Protein AF-A0A4S2J7K1-F1 (afdb_monomer_lite)

pLDDT: mean 93.77, std 6.57, range [58.0, 98.69]

Secondary structure (DSSP, 8-state):
-----SHHHHHHHHTTT--HHHHHHHHHHHHHHHHTT---TTSPPPHHHHH-HHHHHHHHHHHHHHHHHHHHHHHHHHHHHSPTT---EEEEES-TT--SSSEE--HHHHHHHSSEEEEE-TT-SGGGHHHHTT--TT-EEEEEEE--GGGT--GGGHHHHHHHHHHTT--EEEEETGGG--HHHHHHHHHHHHT-

Foldseek 3Di:
DDFDLPPVLQVQLVVLVDHSVLQVVLVCVLCVCVVVPDDDPPDRDDPCVSRNPSSSVSRLVSQQVVVLVCLQVVLVVCVVVDDPPDFFEAQAFCAQPDDDPRHYHPLQSNVVRGLEYEYEAQVHQVRLQNNQVNDDPRRAYEYEFELAVVVSGDLLCVLVRVVRNVVSPHPHYHYPPPVVHDPVSVVSNVVSVVVD

Radius of gyration: 20.14 Å; chains: 1; bounding box: 56×35×52 Å

Structure (mmCIF, N/CA/C/O backbone):
data_AF-A0A4S2J7K1-F1
#
_entry.id   AF-A0A4S2J7K1-F1
#
loop_
_atom_site.group_PDB
_atom_site.id
_atom_site.type_symbol
_atom_site.label_atom_id
_atom_site.label_alt_id
_atom_site.label_comp_id
_atom_site.label_asym_id
_atom_site.label_entity_id
_atom_site.label_seq_id
_atom_site.pdbx_PDB_ins_code
_atom_site.Cartn_x
_atom_site.Cartn_y
_atom_site.Cartn_z
_atom_site.occupancy
_atom_site.B_iso_or_equiv
_atom_site.auth_seq_id
_atom_site.auth_comp_id
_atom_site.auth_asym_id
_atom_site.auth_atom_id
_atom_site.pdbx_PDB_model_num
ATOM 1 N N . MET A 1 1 ? 8.215 0.498 -9.265 1.00 73.56 1 MET A N 1
ATOM 2 C CA . MET A 1 1 ? 8.929 1.642 -8.657 1.00 73.56 1 MET A CA 1
ATOM 3 C C . MET A 1 1 ? 8.810 2.874 -9.545 1.00 73.56 1 MET A C 1
ATOM 5 O O . MET A 1 1 ? 9.031 2.763 -10.742 1.00 73.56 1 MET A O 1
ATOM 9 N N . SER A 1 2 ? 8.461 4.031 -8.977 1.00 81.56 2 SER A N 1
ATOM 10 C CA . SER A 1 2 ? 8.459 5.325 -9.682 1.00 81.56 2 SER A CA 1
ATOM 11 C C . SER A 1 2 ? 9.809 6.037 -9.501 1.00 81.56 2 SER A C 1
ATOM 13 O O . SER A 1 2 ? 10.350 6.034 -8.400 1.00 81.56 2 SER A O 1
ATOM 15 N N . LEU A 1 3 ? 10.380 6.636 -10.547 1.00 88.56 3 LEU A N 1
ATOM 16 C CA . LEU A 1 3 ? 11.616 7.427 -10.459 1.00 88.56 3 LEU A CA 1
ATOM 17 C C . LEU A 1 3 ? 11.307 8.883 -10.809 1.00 88.56 3 LEU A C 1
ATOM 19 O O . LEU A 1 3 ? 10.595 9.155 -11.774 1.00 88.56 3 LEU A O 1
ATOM 23 N N . CYS A 1 4 ? 11.840 9.819 -10.025 1.00 91.62 4 CYS A N 1
ATOM 24 C CA . CYS A 1 4 ? 11.628 11.249 -10.210 1.00 91.62 4 CYS A CA 1
ATOM 25 C C . CYS A 1 4 ? 12.981 11.946 -10.326 1.00 91.62 4 CYS A C 1
ATOM 27 O O . CYS A 1 4 ? 13.901 11.644 -9.581 1.00 91.62 4 CYS A O 1
ATOM 29 N N . PHE A 1 5 ? 13.090 12.912 -11.232 1.00 94.88 5 PHE A N 1
ATOM 30 C CA . PHE A 1 5 ? 14.317 13.680 -11.448 1.00 94.88 5 PHE A CA 1
ATOM 31 C C . PHE A 1 5 ? 14.107 15.181 -11.201 1.00 94.88 5 PHE A C 1
ATOM 33 O O . PHE A 1 5 ? 14.763 16.017 -11.830 1.00 94.88 5 PHE A O 1
ATOM 40 N N . CYS A 1 6 ? 13.170 15.528 -10.308 1.00 95.81 6 CYS A N 1
ATOM 41 C CA . CYS A 1 6 ? 13.024 16.893 -9.803 1.00 95.81 6 CYS A CA 1
ATOM 42 C C . CYS A 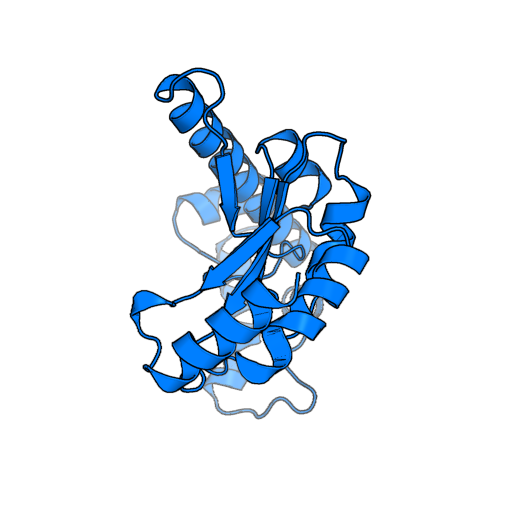1 6 ? 14.273 17.306 -8.998 1.00 95.81 6 CYS A C 1
ATOM 44 O O . CYS A 1 6 ? 15.018 16.425 -8.558 1.00 95.81 6 CYS A O 1
ATOM 46 N N . PRO A 1 7 ? 14.503 18.611 -8.759 1.00 96.62 7 PRO A N 1
ATOM 47 C CA . PRO A 1 7 ? 15.695 19.084 -8.051 1.00 96.62 7 PRO A CA 1
ATOM 48 C C . PRO A 1 7 ? 15.968 18.356 -6.725 1.00 96.62 7 PRO A C 1
ATOM 50 O O . PRO A 1 7 ? 17.098 17.944 -6.482 1.00 96.62 7 PRO A O 1
ATOM 53 N N . SER A 1 8 ? 14.935 18.102 -5.915 1.00 95.94 8 SER A N 1
ATOM 54 C CA . SER A 1 8 ? 15.074 17.386 -4.639 1.00 95.94 8 SER A CA 1
ATOM 55 C C . SER A 1 8 ? 15.507 15.931 -4.812 1.00 95.94 8 SER A C 1
ATOM 57 O O . SER A 1 8 ? 16.353 15.455 -4.067 1.00 95.94 8 SER A O 1
ATOM 59 N N . CYS A 1 9 ? 14.961 15.218 -5.803 1.00 95.88 9 CYS A N 1
ATOM 60 C CA . CYS A 1 9 ? 15.367 13.834 -6.051 1.00 95.88 9 CYS A CA 1
ATOM 61 C C . CYS A 1 9 ? 16.780 13.759 -6.628 1.00 95.88 9 CYS A C 1
ATOM 63 O O . CYS A 1 9 ? 17.530 12.875 -6.240 1.00 95.88 9 CYS A O 1
ATOM 65 N N . ARG A 1 10 ? 17.177 14.709 -7.489 1.00 96.00 10 ARG A N 1
ATOM 66 C CA . ARG A 1 10 ? 18.558 14.788 -7.991 1.00 96.00 10 ARG A CA 1
ATOM 67 C C . ARG A 1 10 ? 19.558 14.965 -6.851 1.00 96.00 10 ARG A C 1
ATOM 69 O O . ARG A 1 10 ? 20.518 14.208 -6.780 1.00 96.00 10 ARG A O 1
ATOM 76 N N . ALA A 1 11 ? 19.297 15.914 -5.950 1.00 95.88 11 ALA A N 1
ATOM 77 C CA . ALA A 1 11 ? 20.127 16.127 -4.768 1.00 95.88 11 ALA A CA 1
ATOM 78 C C . ALA A 1 11 ? 20.177 14.871 -3.884 1.00 95.88 11 ALA A C 1
ATOM 80 O O . ALA A 1 11 ? 21.257 14.406 -3.536 1.00 95.88 11 ALA A O 1
ATOM 81 N N . GLY A 1 12 ? 19.018 14.268 -3.614 1.00 95.88 12 GLY A N 1
ATOM 82 C CA . GLY A 1 12 ? 18.921 13.053 -2.814 1.00 95.88 12 GLY A CA 1
ATOM 83 C C . GLY A 1 12 ? 19.649 11.845 -3.407 1.00 95.88 12 GLY A C 1
ATOM 84 O O . GLY A 1 12 ? 20.235 11.066 -2.664 1.00 95.88 12 GLY A O 1
ATOM 85 N N . TYR A 1 13 ? 19.671 11.688 -4.734 1.00 95.38 13 TYR A N 1
ATOM 86 C CA . TYR A 1 13 ? 20.492 10.666 -5.395 1.00 95.38 13 TYR A CA 1
ATOM 87 C C . TYR A 1 13 ? 21.990 10.964 -5.264 1.00 95.38 13 TYR A C 1
ATOM 89 O O . TYR A 1 13 ? 22.757 10.047 -4.972 1.00 95.38 13 TYR A O 1
ATOM 97 N N . GLY A 1 14 ? 22.394 12.233 -5.377 1.00 95.06 14 GLY A N 1
ATOM 98 C CA . GLY A 1 14 ? 23.777 12.656 -5.135 1.00 95.06 14 GLY A CA 1
ATOM 99 C C . GLY A 1 14 ? 24.241 12.355 -3.707 1.00 95.06 14 GLY A C 1
ATOM 100 O O . GLY A 1 14 ? 25.333 11.834 -3.504 1.00 95.06 14 GLY A O 1
ATOM 101 N N . GLU A 1 15 ? 23.374 12.549 -2.708 1.00 95.38 15 GLU A N 1
ATOM 102 C CA . GLU A 1 15 ? 23.626 12.127 -1.320 1.00 95.38 15 GLU A CA 1
ATOM 103 C C . GLU A 1 15 ? 23.768 10.602 -1.169 1.00 95.38 15 GLU A C 1
ATOM 105 O O . GLU A 1 15 ? 24.253 10.122 -0.147 1.00 95.38 15 GLU A O 1
ATOM 110 N N . GLN A 1 16 ? 23.306 9.815 -2.146 1.00 95.31 16 GLN A N 1
ATOM 111 C CA . GLN A 1 16 ? 23.512 8.363 -2.225 1.00 95.31 16 GLN A CA 1
ATOM 112 C C . GLN A 1 16 ? 24.715 7.963 -3.085 1.00 95.31 16 GLN A C 1
ATOM 114 O O . GLN A 1 16 ? 24.889 6.777 -3.351 1.00 95.31 16 GLN A O 1
ATOM 119 N N . GLY A 1 17 ? 25.540 8.924 -3.506 1.00 94.88 17 GLY A N 1
ATOM 120 C CA . GLY A 1 17 ? 26.711 8.676 -4.345 1.00 94.88 17 GLY A CA 1
ATOM 121 C C . GLY A 1 17 ? 26.381 8.433 -5.817 1.00 94.88 17 GLY A C 1
ATOM 122 O O . GLY A 1 17 ? 27.231 7.932 -6.543 1.00 94.88 17 GLY A O 1
ATOM 123 N N . VAL A 1 18 ? 25.165 8.768 -6.267 1.00 95.00 18 VAL A N 1
ATOM 124 C CA . VAL A 1 18 ? 24.746 8.593 -7.662 1.00 95.00 18 VAL A CA 1
ATOM 125 C C . VAL A 1 18 ? 24.547 9.940 -8.343 1.00 95.00 18 VAL A C 1
ATOM 127 O O . VAL A 1 18 ? 23.655 10.711 -7.986 1.00 95.00 18 VAL A O 1
ATOM 130 N N . GLU A 1 19 ? 25.322 10.172 -9.402 1.00 94.44 19 GLU A N 1
ATOM 131 C CA . GLU A 1 19 ? 25.166 11.336 -10.270 1.00 94.44 19 GLU A CA 1
ATOM 132 C C . GLU A 1 19 ? 23.826 11.275 -11.017 1.00 94.44 19 GLU A C 1
ATOM 134 O O . GLU A 1 19 ? 23.510 10.326 -11.748 1.00 94.44 19 GLU A O 1
ATOM 139 N N . ALA A 1 20 ? 23.002 12.304 -10.830 1.00 92.88 20 ALA A N 1
ATOM 140 C CA . ALA A 1 20 ? 21.627 12.301 -11.309 1.00 92.88 20 ALA A CA 1
ATOM 141 C C . ALA A 1 20 ? 21.531 12.294 -12.844 1.00 92.88 20 ALA A C 1
ATOM 143 O O . ALA A 1 20 ? 20.585 11.739 -13.413 1.00 92.88 20 ALA A O 1
ATOM 144 N N . GLU A 1 21 ? 22.489 12.912 -13.529 1.00 94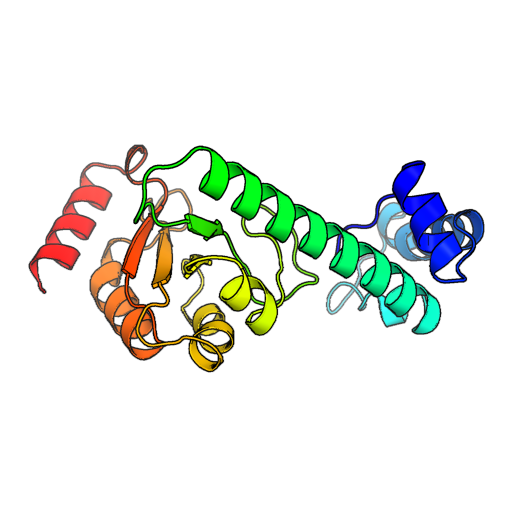.19 21 GLU A N 1
ATOM 145 C CA . GLU A 1 21 ? 22.604 12.950 -14.985 1.00 94.19 21 GLU A CA 1
ATOM 146 C C . GLU A 1 21 ? 22.922 11.563 -15.546 1.00 94.19 21 GLU A C 1
ATOM 148 O O . GLU A 1 21 ? 22.261 11.131 -16.495 1.00 94.19 21 GLU A O 1
ATOM 153 N N . GLU A 1 22 ? 23.849 10.832 -14.922 1.00 94.31 22 GLU A N 1
ATOM 154 C CA . GLU A 1 22 ? 24.162 9.452 -15.302 1.00 94.31 22 GLU A CA 1
ATOM 155 C C . GLU A 1 22 ? 22.965 8.530 -15.082 1.00 94.31 22 GLU A C 1
ATOM 157 O O . GLU A 1 22 ? 22.609 7.750 -15.965 1.00 94.31 22 GLU A O 1
ATOM 162 N N . LEU A 1 23 ? 22.291 8.659 -13.935 1.00 95.19 23 LEU A N 1
ATOM 163 C CA . LEU A 1 23 ? 21.077 7.901 -13.650 1.00 95.19 23 LEU A CA 1
ATOM 164 C C . LEU A 1 23 ? 19.962 8.229 -14.654 1.00 95.19 23 LEU A C 1
ATOM 166 O O . LEU A 1 23 ? 19.268 7.329 -15.126 1.00 95.19 23 LEU A O 1
ATOM 170 N N . THR A 1 24 ? 19.803 9.504 -15.026 1.00 95.00 24 THR A N 1
ATOM 171 C CA . THR A 1 24 ? 18.838 9.924 -16.055 1.00 95.00 24 THR A CA 1
ATOM 172 C C . THR A 1 24 ? 19.165 9.268 -17.399 1.00 95.00 24 THR A C 1
ATOM 174 O O . THR A 1 24 ? 18.261 8.777 -18.079 1.00 95.00 24 THR A O 1
ATOM 177 N N . ALA A 1 25 ? 20.441 9.261 -17.797 1.00 95.56 25 ALA A N 1
ATOM 178 C CA . ALA A 1 25 ? 20.890 8.642 -19.039 1.00 95.56 25 ALA A CA 1
ATOM 179 C C . ALA A 1 25 ? 20.656 7.124 -19.032 1.00 95.56 25 ALA A C 1
ATOM 181 O O . ALA A 1 25 ? 20.110 6.597 -20.000 1.00 95.56 25 ALA A O 1
ATOM 182 N N . ALA A 1 26 ? 20.970 6.447 -17.923 1.00 94.81 26 ALA A N 1
ATOM 183 C CA . ALA A 1 26 ? 20.735 5.015 -17.746 1.00 94.81 26 ALA A CA 1
ATOM 184 C C . ALA A 1 26 ? 19.244 4.659 -17.846 1.00 94.81 26 ALA A C 1
ATOM 186 O O . ALA A 1 26 ? 18.877 3.754 -18.590 1.00 94.81 26 ALA A O 1
ATOM 187 N N . VAL A 1 27 ? 18.365 5.418 -17.179 1.00 94.19 27 VAL A N 1
ATOM 188 C CA . VAL A 1 27 ? 16.908 5.214 -17.270 1.00 94.19 27 VAL A CA 1
ATOM 189 C C . VAL A 1 27 ? 16.405 5.410 -18.700 1.00 94.19 27 VAL A C 1
ATOM 191 O O . VAL A 1 27 ? 15.591 4.624 -19.177 1.00 94.19 27 VAL A O 1
ATOM 194 N N . ARG A 1 28 ? 16.886 6.436 -19.412 1.00 94.75 28 ARG A N 1
ATOM 195 C CA . ARG A 1 28 ? 16.495 6.663 -20.813 1.00 94.75 28 ARG A CA 1
ATOM 196 C C . ARG A 1 28 ? 16.957 5.533 -21.722 1.00 94.75 28 ARG A C 1
ATOM 198 O O . ARG A 1 28 ? 16.158 5.072 -22.526 1.00 94.75 28 ARG A O 1
ATOM 205 N N . ALA A 1 29 ? 18.197 5.076 -21.574 1.00 94.00 29 ALA A N 1
ATOM 206 C CA . ALA A 1 29 ? 18.724 3.954 -22.344 1.00 94.00 29 ALA A CA 1
ATOM 207 C C . ALA A 1 29 ? 17.934 2.662 -22.072 1.00 94.00 29 ALA A C 1
ATOM 209 O O . ALA A 1 29 ? 17.581 1.951 -23.007 1.00 94.00 29 ALA A O 1
ATOM 210 N N . ALA A 1 30 ? 17.584 2.401 -20.809 1.00 91.56 30 ALA A N 1
ATOM 211 C CA . ALA A 1 30 ? 16.777 1.248 -20.415 1.00 91.56 30 ALA A CA 1
ATOM 212 C C . ALA A 1 30 ? 15.350 1.276 -20.995 1.00 91.56 30 ALA A C 1
ATOM 214 O O . ALA A 1 30 ? 14.805 0.233 -21.349 1.00 91.56 30 ALA A O 1
ATOM 215 N N . LEU A 1 31 ? 14.734 2.458 -21.096 1.00 90.25 31 LEU A N 1
ATOM 216 C CA . LEU A 1 31 ? 13.362 2.611 -21.594 1.00 90.25 31 LEU A CA 1
ATOM 217 C C . LEU A 1 31 ? 13.273 2.829 -23.112 1.00 90.25 31 LEU A C 1
ATOM 219 O O . LEU A 1 31 ? 12.201 2.629 -23.685 1.00 90.25 31 LEU A O 1
ATOM 223 N N . GLU A 1 32 ? 14.366 3.204 -23.783 1.00 93.12 32 GLU A N 1
ATOM 224 C CA . GLU A 1 32 ? 14.386 3.458 -25.229 1.00 93.12 32 GLU A CA 1
ATOM 225 C C . GLU A 1 32 ? 13.793 2.310 -26.068 1.00 93.12 32 GLU A C 1
ATOM 227 O O . GLU A 1 32 ? 12.983 2.607 -26.955 1.00 93.12 32 GLU A O 1
ATOM 232 N N . PRO A 1 33 ? 14.097 1.020 -25.811 1.00 90.06 33 PRO A N 1
ATOM 233 C CA . PRO A 1 33 ? 13.515 -0.077 -26.582 1.00 90.06 33 PRO A CA 1
ATOM 234 C C . PRO A 1 33 ? 11.984 -0.098 -26.521 1.00 90.06 33 PRO A C 1
ATOM 236 O O . PRO A 1 33 ? 11.332 -0.263 -27.552 1.00 90.06 33 PRO A O 1
ATOM 239 N N . LEU A 1 34 ? 11.404 0.149 -25.341 1.00 88.69 34 LEU A N 1
ATOM 240 C CA . LEU A 1 34 ? 9.952 0.220 -25.155 1.00 88.69 34 L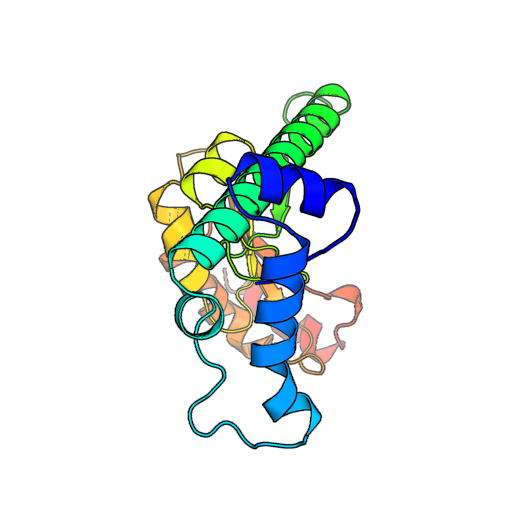EU A CA 1
ATOM 241 C C . LEU A 1 34 ? 9.348 1.370 -25.962 1.00 88.69 34 LEU A C 1
ATOM 243 O O . LEU A 1 34 ? 8.331 1.196 -26.629 1.00 88.69 34 LEU A O 1
ATOM 247 N N . TRP A 1 35 ? 9.994 2.539 -25.953 1.00 91.25 35 TRP A N 1
ATOM 248 C CA . TRP A 1 35 ? 9.545 3.697 -26.733 1.00 91.25 35 TRP A CA 1
ATOM 249 C C . TRP A 1 35 ? 9.639 3.473 -28.243 1.00 91.25 35 TRP A C 1
ATOM 251 O O . TRP A 1 35 ? 8.864 4.056 -28.998 1.00 91.25 35 TRP A O 1
ATOM 261 N N . ARG A 1 36 ? 10.555 2.609 -28.690 1.00 93.81 36 ARG A N 1
ATOM 262 C CA . ARG A 1 36 ? 10.667 2.180 -30.091 1.00 93.81 36 ARG A CA 1
ATOM 263 C C . ARG A 1 36 ? 9.728 1.027 -30.460 1.00 93.81 36 ARG A C 1
ATOM 265 O O . ARG A 1 36 ? 9.750 0.588 -31.606 1.00 93.81 36 ARG A O 1
ATOM 272 N N . GLY A 1 37 ? 8.895 0.565 -29.527 1.00 91.31 37 GLY A N 1
ATOM 273 C CA . GLY A 1 37 ? 7.901 -0.479 -29.764 1.00 91.31 37 GLY A CA 1
ATOM 274 C C . GLY A 1 37 ? 8.430 -1.906 -29.622 1.00 91.31 37 GLY A C 1
ATOM 275 O O . GLY A 1 37 ? 7.786 -2.831 -30.114 1.00 91.31 37 GLY A O 1
ATOM 276 N N . ALA A 1 38 ? 9.580 -2.109 -28.971 1.00 87.38 38 ALA A N 1
ATOM 277 C CA . ALA A 1 38 ? 10.022 -3.453 -28.619 1.00 87.38 38 ALA A CA 1
ATOM 278 C C . ALA A 1 38 ? 9.001 -4.103 -27.674 1.00 87.38 38 ALA A C 1
ATOM 280 O O . ALA A 1 38 ? 8.622 -3.527 -26.651 1.00 87.38 38 ALA A O 1
ATOM 281 N N . VAL A 1 39 ? 8.565 -5.312 -28.022 1.00 80.44 39 VAL A N 1
ATOM 282 C CA . VAL A 1 39 ? 7.756 -6.149 -27.137 1.00 80.44 39 VAL A CA 1
ATOM 283 C C . VAL A 1 39 ? 8.712 -6.843 -26.178 1.00 80.44 39 VAL A C 1
ATOM 285 O O . VAL A 1 39 ? 9.685 -7.460 -26.606 1.00 80.44 39 VAL A O 1
ATOM 288 N N . VAL A 1 40 ? 8.456 -6.707 -24.881 1.00 72.12 40 VAL A N 1
ATOM 289 C CA . VAL A 1 40 ? 9.226 -7.417 -23.862 1.00 72.12 40 VAL A CA 1
ATOM 290 C C . VAL A 1 40 ? 8.488 -8.703 -23.523 1.00 72.12 40 VAL A C 1
ATOM 292 O O . VAL A 1 40 ? 7.505 -8.696 -22.779 1.00 72.12 40 VAL A O 1
ATOM 295 N N . ASP A 1 41 ? 8.949 -9.804 -24.108 1.00 65.06 41 ASP A N 1
ATOM 296 C CA . ASP A 1 41 ? 8.453 -11.136 -23.784 1.00 65.06 41 ASP A CA 1
ATOM 297 C C . ASP A 1 41 ? 8.850 -11.500 -22.345 1.00 65.06 41 ASP A C 1
ATOM 299 O O . ASP A 1 41 ? 10.000 -11.338 -21.946 1.00 65.06 41 ASP A O 1
ATOM 303 N N . GLY A 1 42 ? 7.894 -11.989 -21.549 1.00 66.38 42 GLY A N 1
ATOM 304 C CA . GLY A 1 42 ? 8.143 -12.397 -20.158 1.00 66.38 42 GLY A CA 1
ATOM 305 C C . GLY A 1 42 ? 7.997 -11.296 -19.098 1.00 66.38 42 GLY A C 1
ATOM 306 O O . GLY A 1 42 ? 8.170 -11.584 -17.917 1.00 66.38 42 GLY A O 1
ATOM 307 N N . GLY A 1 43 ? 7.600 -10.078 -19.483 1.00 67.75 43 GLY A N 1
ATOM 308 C CA . GLY A 1 43 ? 7.372 -8.958 -18.560 1.00 67.75 43 GLY A CA 1
ATOM 309 C C . GLY A 1 43 ? 8.553 -7.989 -18.474 1.00 67.75 43 GLY A C 1
ATOM 310 O O . GLY A 1 43 ? 9.611 -8.224 -19.044 1.00 67.75 43 GLY A O 1
ATOM 311 N N . LEU A 1 44 ? 8.357 -6.852 -17.799 1.00 66.38 44 LEU A N 1
ATOM 312 C CA . LEU A 1 44 ? 9.411 -5.840 -17.669 1.00 66.38 44 LEU A CA 1
ATOM 313 C C . LEU A 1 44 ? 10.546 -6.354 -16.763 1.00 66.38 44 LEU A C 1
ATOM 315 O O . LEU A 1 44 ? 10.234 -6.864 -15.684 1.00 66.38 44 LEU A O 1
ATOM 319 N N . PRO A 1 45 ? 11.828 -6.175 -17.147 1.00 75.94 45 PRO A N 1
ATOM 320 C CA . PRO A 1 45 ? 12.954 -6.549 -16.300 1.00 75.94 45 PRO A CA 1
ATOM 321 C C . PRO A 1 45 ? 12.918 -5.793 -14.970 1.00 75.94 45 PRO A C 1
ATOM 323 O O . PRO A 1 45 ? 12.374 -4.683 -14.874 1.00 75.94 45 PRO A O 1
ATOM 326 N N . ALA A 1 46 ? 13.513 -6.380 -13.937 1.00 81.62 46 ALA A N 1
ATOM 327 C CA . ALA A 1 46 ? 13.581 -5.742 -12.631 1.00 81.62 46 ALA A CA 1
ATOM 328 C C . ALA A 1 46 ? 14.443 -4.466 -12.690 1.00 81.62 46 ALA A C 1
ATOM 330 O O . ALA A 1 46 ? 15.360 -4.335 -13.498 1.00 81.62 46 ALA A O 1
ATOM 331 N N . VAL A 1 47 ? 14.183 -3.503 -11.799 1.00 85.12 47 VAL A N 1
ATOM 332 C CA . VAL A 1 47 ? 14.944 -2.237 -11.764 1.00 85.12 47 VAL A CA 1
ATOM 333 C C . VAL A 1 47 ? 16.466 -2.456 -11.634 1.00 85.12 47 VAL A C 1
ATOM 335 O O . VAL A 1 47 ? 17.196 -1.775 -12.356 1.00 85.12 47 VAL A O 1
ATOM 338 N N . PRO A 1 48 ? 16.970 -3.394 -10.803 1.00 89.56 48 PRO A N 1
ATOM 339 C CA . PRO A 1 48 ? 18.402 -3.702 -10.753 1.00 89.56 48 PRO A CA 1
ATOM 340 C C . PRO A 1 48 ? 18.966 -4.244 -12.070 1.00 89.56 48 PRO A C 1
ATOM 342 O O . PRO A 1 48 ? 20.087 -3.902 -12.431 1.00 89.56 48 PRO A O 1
ATOM 345 N N . GLU A 1 49 ? 18.184 -5.013 -12.832 1.00 88.75 49 GLU A N 1
ATOM 346 C CA . GLU A 1 49 ? 18.598 -5.529 -14.146 1.00 88.75 49 GLU A CA 1
ATOM 347 C C . GLU A 1 49 ? 18.723 -4.399 -15.178 1.00 88.75 49 GLU A C 1
ATOM 349 O O . GLU A 1 49 ? 19.601 -4.432 -16.036 1.00 88.75 49 GLU A O 1
ATOM 354 N N . LEU A 1 50 ? 17.870 -3.373 -15.077 1.00 88.38 50 LEU A N 1
ATOM 355 C CA . LEU A 1 50 ? 17.869 -2.224 -15.987 1.00 88.38 50 LEU A CA 1
ATOM 356 C C . LEU A 1 50 ? 18.927 -1.171 -15.641 1.00 88.38 50 LEU A C 1
ATOM 358 O O . LEU A 1 50 ? 19.499 -0.556 -16.539 1.00 88.38 50 LEU A O 1
ATOM 362 N N . LEU A 1 51 ? 19.142 -0.902 -14.352 1.00 91.12 51 LEU A N 1
ATOM 363 C CA . LEU A 1 51 ? 19.956 0.231 -13.891 1.00 91.12 51 LEU A CA 1
ATOM 364 C C . LEU A 1 51 ? 21.302 -0.185 -13.285 1.00 91.12 51 LEU A C 1
ATOM 366 O O . LEU A 1 51 ? 22.176 0.668 -13.105 1.00 91.12 51 LEU A O 1
ATOM 370 N N . GLY A 1 52 ? 21.476 -1.472 -12.993 1.00 92.88 52 GLY A N 1
ATOM 371 C CA . GLY A 1 52 ? 22.544 -1.992 -12.150 1.00 92.88 52 GLY A CA 1
ATOM 372 C C . GLY A 1 52 ? 22.194 -1.907 -10.662 1.00 92.88 52 GLY A C 1
ATOM 373 O O . GLY A 1 52 ? 21.479 -1.002 -10.221 1.00 92.88 52 GLY A O 1
ATOM 374 N N . GLU A 1 53 ? 22.740 -2.847 -9.889 1.00 92.31 53 GLU A N 1
ATOM 375 C CA . GLU A 1 53 ? 22.488 -3.003 -8.448 1.00 92.31 53 GLU A CA 1
ATOM 376 C C . GLU A 1 53 ? 22.740 -1.718 -7.654 1.00 92.31 53 GLU A C 1
ATOM 378 O O . GLU A 1 53 ? 21.890 -1.280 -6.884 1.00 92.31 53 GLU A O 1
ATOM 383 N N . GLU A 1 54 ? 23.878 -1.062 -7.885 1.00 92.25 54 GLU A N 1
ATOM 384 C CA . GLU A 1 54 ? 24.276 0.144 -7.154 1.00 92.25 54 GLU A CA 1
ATOM 385 C C . GLU A 1 54 ? 23.278 1.293 -7.349 1.00 92.25 54 GLU A C 1
ATOM 387 O O . GLU A 1 54 ? 22.770 1.870 -6.385 1.00 92.25 54 GLU A O 1
ATOM 392 N N . ARG A 1 55 ? 22.928 1.590 -8.606 1.00 93.50 55 ARG A N 1
ATOM 393 C CA . ARG A 1 55 ? 21.984 2.665 -8.932 1.00 93.50 55 ARG A CA 1
ATOM 394 C C . ARG A 1 55 ? 20.581 2.342 -8.435 1.00 93.50 55 ARG A C 1
ATOM 396 O O . ARG A 1 55 ? 19.903 3.224 -7.906 1.00 93.50 55 ARG A O 1
ATOM 403 N N . ALA A 1 56 ? 20.142 1.092 -8.574 1.00 92.25 56 ALA A N 1
ATOM 404 C CA . ALA A 1 56 ? 18.848 0.658 -8.066 1.00 92.25 56 ALA A CA 1
ATOM 405 C C . ALA A 1 56 ? 18.773 0.776 -6.534 1.00 92.25 56 ALA A C 1
ATOM 407 O O . ALA A 1 56 ? 17.781 1.293 -6.013 1.00 92.25 56 ALA A O 1
ATOM 408 N N . ALA A 1 57 ? 19.829 0.379 -5.819 1.00 91.75 57 ALA A N 1
ATOM 409 C CA . ALA A 1 57 ? 19.923 0.495 -4.369 1.00 91.75 57 ALA A CA 1
ATOM 410 C C . ALA A 1 57 ? 19.929 1.959 -3.903 1.00 91.75 57 ALA A C 1
ATOM 412 O O . ALA A 1 57 ? 19.194 2.304 -2.980 1.00 91.75 57 ALA A O 1
ATOM 413 N N . ALA A 1 58 ? 20.679 2.841 -4.567 1.00 92.62 58 ALA A N 1
ATOM 414 C CA . ALA A 1 58 ? 20.710 4.269 -4.251 1.00 92.62 58 ALA A CA 1
ATOM 415 C C . ALA A 1 58 ? 19.342 4.944 -4.451 1.00 92.62 58 ALA A C 1
ATOM 417 O O . ALA A 1 58 ? 18.849 5.660 -3.575 1.00 92.62 58 ALA A O 1
ATOM 418 N N . VAL A 1 59 ? 18.680 4.668 -5.581 1.00 92.25 59 VAL A N 1
ATOM 419 C CA . VAL A 1 59 ? 17.322 5.165 -5.850 1.00 92.25 59 VAL A CA 1
ATOM 420 C C . VAL A 1 59 ? 16.346 4.666 -4.792 1.00 92.25 59 VAL A C 1
ATOM 422 O O . VAL A 1 59 ? 15.535 5.448 -4.287 1.00 92.25 59 VAL A O 1
ATOM 425 N N . ARG A 1 60 ? 16.423 3.378 -4.447 1.00 91.38 60 ARG A N 1
ATOM 426 C CA . ARG A 1 60 ? 15.591 2.768 -3.412 1.00 91.38 60 ARG A CA 1
ATOM 427 C C . ARG A 1 60 ? 15.823 3.424 -2.055 1.00 91.38 60 ARG A C 1
ATOM 429 O O . ARG A 1 60 ? 14.856 3.819 -1.418 1.00 91.38 60 ARG A O 1
ATOM 436 N N . ALA A 1 61 ? 17.076 3.605 -1.653 1.00 92.94 61 ALA A N 1
ATOM 437 C CA . ALA A 1 61 ? 17.436 4.197 -0.373 1.00 92.94 61 ALA A CA 1
ATOM 438 C C . ALA A 1 61 ? 16.902 5.628 -0.227 1.00 92.94 61 ALA A C 1
ATOM 440 O O . ALA A 1 61 ? 16.322 5.960 0.807 1.00 92.94 61 ALA A O 1
ATOM 441 N N . TRP A 1 62 ? 17.034 6.465 -1.263 1.00 94.81 62 TRP A N 1
ATOM 442 C CA . TRP A 1 62 ? 16.445 7.807 -1.247 1.00 94.81 62 TRP A CA 1
ATOM 443 C C . TRP A 1 62 ? 14.918 7.749 -1.138 1.00 94.81 62 TRP A C 1
ATOM 445 O O . TRP A 1 62 ? 14.332 8.375 -0.256 1.00 94.81 62 TRP A O 1
ATOM 455 N N . ARG A 1 63 ? 14.270 6.955 -1.999 1.00 92.75 63 ARG A N 1
ATOM 456 C CA . ARG A 1 63 ? 12.806 6.838 -2.032 1.00 92.75 63 ARG A CA 1
ATOM 457 C C . ARG A 1 63 ? 12.229 6.344 -0.714 1.00 92.75 63 ARG A C 1
ATOM 459 O O . ARG A 1 63 ? 11.257 6.927 -0.244 1.00 92.75 63 ARG A O 1
ATOM 466 N N . ASP A 1 64 ? 12.814 5.302 -0.136 1.00 92.12 64 ASP 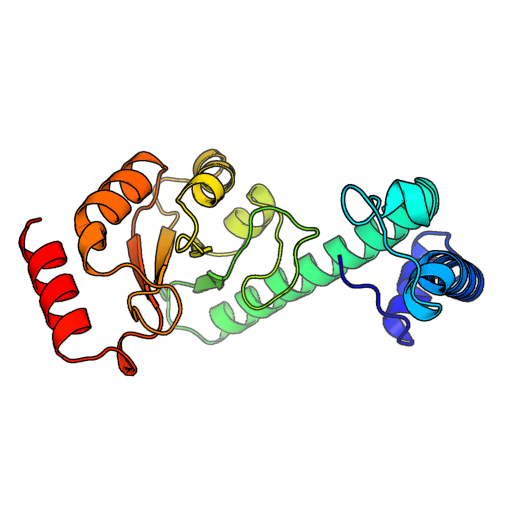A N 1
ATOM 467 C CA . ASP A 1 64 ? 12.345 4.725 1.119 1.00 92.12 64 ASP A CA 1
ATOM 468 C C . ASP A 1 64 ? 12.477 5.747 2.245 1.00 92.12 64 ASP A C 1
ATOM 470 O O . ASP A 1 64 ? 11.522 5.954 2.988 1.00 92.12 64 ASP A O 1
ATOM 474 N N . ARG A 1 65 ? 13.605 6.467 2.337 1.00 94.00 65 ARG A N 1
ATOM 475 C CA . ARG A 1 65 ? 13.759 7.527 3.342 1.00 94.00 65 ARG A CA 1
ATOM 476 C C . ARG A 1 65 ? 12.741 8.652 3.170 1.00 94.00 65 ARG A C 1
ATOM 478 O O . ARG A 1 65 ? 12.118 9.035 4.153 1.00 94.00 65 ARG A O 1
ATOM 485 N N . THR A 1 66 ? 12.537 9.153 1.951 1.00 94.38 66 THR A N 1
ATOM 486 C CA . THR A 1 66 ? 11.549 10.214 1.690 1.00 94.38 66 THR A CA 1
ATOM 487 C C . THR A 1 66 ? 10.118 9.751 1.970 1.00 94.38 66 THR A C 1
ATOM 489 O O . THR A 1 66 ? 9.307 10.509 2.496 1.00 94.38 66 THR A O 1
ATOM 492 N N . ALA A 1 67 ? 9.778 8.507 1.623 1.00 93.06 67 ALA A N 1
ATOM 493 C CA . ALA A 1 67 ? 8.458 7.956 1.907 1.00 93.06 67 ALA A CA 1
ATOM 494 C C . ALA A 1 67 ? 8.223 7.823 3.417 1.00 93.06 67 ALA A C 1
ATOM 496 O O . ALA A 1 67 ? 7.159 8.208 3.898 1.00 93.06 67 ALA A O 1
ATOM 497 N N . ARG A 1 68 ? 9.225 7.336 4.161 1.00 95.62 68 ARG A N 1
ATOM 498 C CA . ARG A 1 68 ? 9.173 7.225 5.625 1.00 95.62 68 ARG A CA 1
ATOM 499 C C . ARG A 1 68 ? 9.024 8.585 6.296 1.00 95.62 68 ARG A C 1
ATOM 501 O O . ARG A 1 68 ? 8.130 8.742 7.118 1.00 95.62 68 ARG A O 1
ATOM 508 N N . SER A 1 69 ? 9.804 9.589 5.888 1.00 96.69 69 SER A N 1
ATOM 509 C CA . SER A 1 69 ? 9.683 10.930 6.474 1.00 96.69 69 SER A CA 1
ATOM 510 C C . SER A 1 69 ? 8.286 11.515 6.256 1.00 96.69 69 SER A C 1
ATOM 512 O O . SER A 1 69 ? 7.687 12.036 7.188 1.00 96.69 69 SER A O 1
ATOM 514 N N . LEU A 1 70 ? 7.703 11.344 5.063 1.00 95.62 70 LEU A N 1
ATOM 515 C CA . LEU A 1 70 ? 6.330 11.781 4.801 1.00 95.62 70 LEU A CA 1
ATOM 516 C C . LEU A 1 70 ? 5.302 11.036 5.668 1.00 95.62 70 LEU A C 1
ATOM 518 O O . LEU A 1 70 ? 4.349 11.651 6.142 1.00 95.62 70 LEU A O 1
ATOM 522 N N . GLN A 1 71 ? 5.468 9.725 5.867 1.00 97.19 71 GLN A N 1
ATOM 523 C CA . GLN A 1 71 ? 4.592 8.925 6.732 1.00 97.19 71 GLN A CA 1
ATOM 524 C C . GLN A 1 71 ? 4.651 9.423 8.180 1.00 97.19 71 GLN A C 1
ATOM 526 O O . GLN A 1 71 ? 3.608 9.680 8.782 1.00 97.19 71 GLN A O 1
ATOM 531 N N . GLU A 1 72 ? 5.858 9.603 8.715 1.00 98.62 72 GLU A N 1
ATOM 532 C CA . GLU A 1 72 ? 6.101 10.108 10.066 1.00 98.62 72 GLU A CA 1
ATOM 533 C C . GLU A 1 72 ? 5.523 11.515 10.255 1.00 98.62 72 GLU A C 1
ATOM 535 O O . GLU A 1 72 ? 4.746 11.744 11.183 1.00 98.62 72 GLU A O 1
ATOM 540 N N . GLU A 1 73 ? 5.840 12.444 9.351 1.00 98.62 73 GLU A N 1
ATOM 541 C CA . GLU A 1 73 ? 5.383 13.834 9.409 1.00 98.62 73 GLU A CA 1
ATOM 542 C C . GLU A 1 73 ? 3.860 13.943 9.296 1.00 98.62 73 GLU A C 1
ATOM 544 O O . GLU A 1 73 ? 3.231 14.663 10.075 1.00 98.62 73 GLU A O 1
ATOM 549 N N . ALA A 1 74 ? 3.242 13.211 8.364 1.00 97.94 74 ALA A N 1
ATOM 550 C CA . ALA A 1 74 ? 1.796 13.235 8.182 1.00 97.94 74 ALA A CA 1
ATOM 551 C C . ALA A 1 74 ? 1.066 12.681 9.411 1.00 97.94 74 ALA A C 1
ATOM 553 O O . ALA A 1 74 ? 0.107 13.292 9.892 1.00 97.94 74 ALA A O 1
ATOM 554 N N . VAL A 1 75 ? 1.527 11.550 9.954 1.00 98.31 75 VAL A N 1
ATOM 555 C CA . VAL A 1 75 ? 0.936 10.969 11.163 1.00 98.31 75 VAL A CA 1
ATOM 556 C C . VAL A 1 75 ? 1.135 11.904 12.355 1.00 98.31 75 VAL A C 1
ATOM 558 O O . VAL A 1 75 ? 0.170 12.173 13.069 1.00 98.31 75 VAL A O 1
ATOM 561 N N . ALA A 1 76 ? 2.333 12.463 12.546 1.00 98.50 76 ALA A N 1
ATOM 562 C CA . ALA A 1 76 ? 2.611 13.415 13.619 1.00 98.50 76 ALA A CA 1
ATOM 563 C C . ALA A 1 76 ? 1.726 14.670 13.529 1.00 98.50 76 ALA A C 1
ATOM 565 O O . ALA A 1 76 ? 1.164 15.102 14.538 1.00 98.50 76 ALA A O 1
ATOM 566 N N . ALA A 1 77 ? 1.535 15.221 12.328 1.00 98.56 77 ALA A N 1
ATOM 567 C CA . ALA A 1 77 ? 0.666 16.373 12.106 1.00 98.56 77 ALA A CA 1
ATOM 568 C C . ALA A 1 77 ? -0.798 16.068 12.465 1.00 98.56 77 ALA A C 1
ATOM 570 O O . ALA A 1 77 ? -1.443 16.858 13.158 1.00 98.56 77 ALA A O 1
ATOM 571 N N . VAL A 1 78 ? -1.317 14.903 12.060 1.00 98.44 78 VAL A N 1
ATOM 572 C CA . VAL A 1 78 ? -2.676 14.477 12.431 1.00 98.44 78 VAL A CA 1
ATOM 573 C C . VAL A 1 78 ? -2.785 14.276 13.941 1.00 98.44 78 VAL A C 1
ATOM 575 O O . VAL A 1 78 ? -3.750 14.740 14.539 1.00 98.44 78 VAL A O 1
ATOM 578 N N . ARG A 1 79 ? -1.791 13.654 14.587 1.00 97.81 79 ARG A N 1
ATOM 579 C CA . ARG A 1 79 ? -1.766 13.480 16.050 1.00 97.81 79 ARG A CA 1
ATOM 580 C C . ARG A 1 79 ? -1.790 14.797 16.809 1.00 97.81 79 ARG A C 1
ATOM 582 O O . ARG A 1 79 ? -2.453 14.874 17.835 1.00 97.81 79 ARG A O 1
ATOM 589 N N . ALA A 1 80 ? -1.084 15.811 16.316 1.00 98.31 80 ALA A N 1
ATOM 590 C CA . ALA A 1 80 ? -1.058 17.127 16.941 1.00 98.31 80 ALA A CA 1
ATOM 591 C C . ALA A 1 80 ? -2.416 17.847 16.859 1.00 98.31 80 ALA A C 1
ATOM 593 O O . ALA A 1 80 ? -2.749 18.629 17.746 1.00 98.31 80 ALA A O 1
ATOM 594 N N . ALA A 1 81 ? -3.196 17.589 15.806 1.00 98.50 81 ALA A N 1
ATOM 595 C CA . ALA A 1 81 ? -4.486 18.236 15.576 1.00 98.50 81 ALA A CA 1
ATOM 596 C C . ALA A 1 81 ? -5.692 17.441 16.109 1.00 98.50 81 ALA A C 1
ATOM 598 O O . ALA A 1 81 ? -6.741 18.025 16.386 1.00 98.50 81 ALA A O 1
ATOM 599 N N . ALA A 1 82 ? -5.579 16.117 16.212 1.00 97.94 82 ALA A N 1
ATOM 600 C CA . ALA A 1 82 ? -6.692 15.233 16.530 1.00 97.94 82 ALA A CA 1
ATOM 601 C C . ALA A 1 82 ? -6.875 15.029 18.048 1.00 97.94 82 ALA A C 1
ATOM 603 O O . ALA A 1 82 ? -5.907 15.065 18.809 1.00 97.94 82 ALA A O 1
ATOM 604 N N . PRO A 1 83 ? -8.111 14.768 18.515 1.00 97.56 83 PRO A N 1
ATOM 605 C CA . PRO A 1 83 ? -8.349 14.416 19.909 1.00 97.56 83 PRO A CA 1
ATOM 606 C C . PRO A 1 83 ? -7.675 13.088 20.286 1.00 97.56 83 PRO A C 1
ATOM 608 O O . PRO A 1 83 ? -7.411 12.227 19.441 1.00 97.56 83 PRO A O 1
ATOM 611 N N . ALA A 1 84 ? -7.450 12.896 21.588 1.00 94.44 84 ALA A N 1
ATOM 612 C CA . ALA A 1 84 ? -6.927 11.642 22.115 1.00 94.44 84 ALA A CA 1
ATOM 613 C C . ALA A 1 84 ? -7.802 10.451 21.682 1.00 94.44 84 ALA A C 1
ATOM 615 O O . ALA A 1 84 ? -9.030 10.510 21.741 1.00 94.44 84 ALA A O 1
ATOM 616 N N . GLY A 1 85 ? -7.155 9.367 21.251 1.00 93.69 85 GLY A N 1
ATOM 617 C CA . GLY A 1 85 ? -7.833 8.159 20.774 1.00 93.69 85 GLY A CA 1
ATOM 618 C C . GLY A 1 85 ? -8.284 8.194 19.310 1.00 93.69 85 GLY A C 1
ATOM 619 O O . GLY A 1 85 ? -8.819 7.194 18.840 1.00 93.69 85 GLY A O 1
ATOM 620 N N . PHE A 1 86 ? -8.058 9.284 18.567 1.00 97.50 86 PHE A N 1
ATOM 621 C CA . PHE A 1 86 ? -8.317 9.305 17.125 1.00 97.50 86 PHE A CA 1
ATOM 622 C C . PHE A 1 86 ? -7.448 8.266 16.404 1.00 97.50 86 PHE A C 1
ATOM 624 O O . PHE A 1 86 ? -6.228 8.343 16.492 1.00 97.50 86 PHE A O 1
ATOM 631 N N . GLN A 1 87 ? -8.042 7.309 15.691 1.00 97.19 87 GLN A N 1
ATOM 632 C CA . GLN A 1 87 ? -7.278 6.275 14.988 1.00 97.19 87 GLN A CA 1
ATOM 633 C C . GLN A 1 87 ? -6.755 6.768 13.633 1.00 97.19 87 GLN A C 1
ATOM 635 O O . GLN A 1 87 ? -7.505 7.341 12.844 1.00 97.19 87 GLN A O 1
ATOM 640 N N . ILE A 1 88 ? -5.482 6.503 13.340 1.00 98.25 88 ILE A N 1
ATOM 641 C CA . ILE A 1 88 ? -4.817 6.881 12.090 1.00 98.25 88 ILE A CA 1
ATOM 642 C C . ILE A 1 88 ? -4.418 5.618 11.337 1.00 98.25 88 ILE A C 1
ATOM 644 O O . ILE A 1 88 ? -3.534 4.882 11.775 1.00 98.25 88 ILE A O 1
ATOM 648 N N . LEU A 1 89 ? -5.059 5.400 10.188 1.00 97.88 89 LEU A N 1
ATOM 649 C CA . LEU A 1 89 ? -4.780 4.288 9.283 1.00 97.88 89 LEU A CA 1
ATOM 650 C C . LEU A 1 89 ? -4.295 4.821 7.939 1.00 97.88 89 LEU A C 1
ATOM 652 O O . LEU A 1 89 ? -4.827 5.813 7.436 1.00 97.88 89 LEU A O 1
ATOM 656 N N . LEU A 1 90 ? -3.331 4.132 7.335 1.00 96.94 90 LEU A N 1
ATOM 657 C CA . LEU A 1 90 ? -2.793 4.486 6.021 1.00 96.94 90 LEU A CA 1
ATOM 658 C C . LEU A 1 90 ? -3.110 3.398 4.995 1.00 96.94 90 LEU A C 1
ATOM 660 O O . LEU A 1 90 ? -3.011 2.208 5.289 1.00 96.94 90 LEU A O 1
ATOM 664 N N . HIS A 1 91 ? -3.487 3.799 3.781 1.00 96.81 91 HIS A N 1
ATOM 665 C CA . HIS A 1 91 ? -3.551 2.874 2.649 1.00 96.81 91 HIS A CA 1
ATOM 666 C C . HIS A 1 91 ? -2.151 2.345 2.348 1.00 96.81 91 HIS A C 1
ATOM 668 O O . HIS A 1 91 ? -1.235 3.139 2.135 1.00 96.81 91 HIS A O 1
ATOM 674 N N . ALA A 1 92 ? -1.996 1.022 2.328 1.00 96.75 92 ALA A N 1
ATOM 675 C CA . ALA A 1 92 ? -0.681 0.400 2.291 1.00 96.75 92 ALA A CA 1
ATOM 676 C C . ALA A 1 92 ? -0.651 -0.855 1.416 1.00 96.75 92 ALA A C 1
ATOM 678 O O . ALA A 1 92 ? -1.540 -1.705 1.481 1.00 96.75 92 ALA A O 1
ATOM 679 N N . ASP A 1 93 ? 0.417 -0.973 0.637 1.00 96.38 93 ASP A N 1
ATOM 680 C CA . ASP A 1 93 ? 0.859 -2.200 -0.018 1.00 96.38 93 ASP A CA 1
ATOM 681 C C . ASP A 1 93 ? 2.159 -2.664 0.673 1.00 96.38 93 ASP A C 1
ATOM 683 O O . ASP A 1 93 ? 3.019 -1.822 0.942 1.00 96.38 93 ASP A O 1
ATOM 687 N N . PRO A 1 94 ? 2.321 -3.955 1.020 1.00 96.75 94 PRO A N 1
ATOM 688 C CA . PRO A 1 94 ? 3.480 -4.422 1.786 1.00 96.75 94 PRO A CA 1
ATOM 689 C C . PRO A 1 94 ? 4.786 -4.480 0.977 1.00 96.75 94 PRO A C 1
ATOM 691 O O . PRO A 1 94 ? 5.809 -4.901 1.516 1.00 96.75 94 PRO A O 1
ATOM 694 N N . VAL A 1 95 ? 4.758 -4.125 -0.311 1.00 93.06 95 VAL A N 1
ATOM 695 C CA . VAL A 1 95 ? 5.917 -4.106 -1.206 1.00 93.06 95 VAL A CA 1
ATOM 696 C C . VAL A 1 95 ? 6.341 -2.648 -1.422 1.00 93.06 95 VAL A C 1
ATOM 698 O O . VAL A 1 95 ? 5.674 -1.931 -2.174 1.00 93.06 95 VAL A O 1
ATOM 701 N N . PRO A 1 96 ? 7.435 -2.161 -0.801 1.00 90.00 96 PRO A N 1
ATOM 702 C CA . PRO A 1 96 ? 7.800 -0.738 -0.838 1.00 90.00 96 PRO A CA 1
ATOM 703 C C . PRO A 1 96 ? 8.024 -0.160 -2.250 1.00 90.00 96 PRO A C 1
ATOM 705 O O . PRO A 1 96 ? 7.919 1.044 -2.481 1.00 90.00 96 PRO A O 1
ATOM 708 N N . GLU A 1 97 ? 8.318 -1.011 -3.231 1.00 86.44 97 GLU A N 1
ATOM 709 C CA . GLU A 1 97 ? 8.538 -0.649 -4.628 1.00 86.44 97 GLU A CA 1
ATOM 710 C C . GLU A 1 97 ? 7.240 -0.377 -5.400 1.00 86.44 97 GLU A C 1
ATOM 712 O O . GLU A 1 97 ? 7.291 0.234 -6.483 1.00 86.44 97 GLU A O 1
ATOM 717 N N . HIS A 1 98 ? 6.096 -0.843 -4.889 1.00 89.75 98 HIS A N 1
ATOM 718 C CA . HIS A 1 98 ? 4.794 -0.627 -5.503 1.00 89.75 98 HIS A CA 1
ATOM 719 C C . HIS A 1 98 ? 4.376 0.841 -5.413 1.00 89.75 98 HIS A C 1
ATOM 721 O O . HIS A 1 98 ? 4.748 1.605 -4.521 1.00 89.75 98 HIS A O 1
ATOM 727 N N . CYS A 1 99 ? 3.633 1.276 -6.422 1.00 86.25 99 CYS A N 1
ATOM 728 C CA . CYS A 1 99 ? 3.162 2.646 -6.564 1.00 86.25 99 CYS A CA 1
ATOM 729 C C . CYS A 1 99 ? 1.688 2.614 -6.967 1.00 86.25 99 CYS A C 1
ATOM 731 O O . CYS A 1 99 ? 1.235 1.653 -7.584 1.00 86.25 99 CYS A O 1
ATOM 733 N N . GLY A 1 100 ? 0.958 3.688 -6.674 1.00 86.50 100 GLY A N 1
ATOM 734 C CA . GLY A 1 100 ? -0.454 3.819 -7.019 1.00 86.50 100 GLY A CA 1
ATOM 735 C C . GLY A 1 100 ? -1.275 4.303 -5.832 1.00 86.50 100 GLY A C 1
ATOM 736 O O . GLY A 1 100 ? -0.740 4.911 -4.909 1.00 86.50 100 GLY A O 1
ATOM 737 N N . ALA A 1 101 ? -2.580 4.029 -5.869 1.00 84.06 101 ALA A N 1
ATOM 738 C CA . ALA A 1 101 ? -3.519 4.468 -4.836 1.00 84.06 101 ALA A CA 1
ATOM 739 C C . ALA A 1 101 ? -3.264 3.829 -3.457 1.00 84.06 101 ALA A C 1
ATOM 741 O O . ALA A 1 101 ? -3.607 4.422 -2.440 1.00 84.06 101 ALA A O 1
ATOM 742 N N . ASN A 1 102 ? -2.643 2.646 -3.422 1.00 89.50 102 ASN A N 1
ATOM 743 C CA . ASN A 1 102 ? -2.093 2.053 -2.205 1.00 89.50 102 ASN A CA 1
ATOM 744 C C . ASN A 1 102 ? -0.572 2.084 -2.357 1.00 89.50 102 ASN A C 1
ATOM 746 O O . ASN A 1 102 ? -0.017 1.338 -3.164 1.00 89.50 102 ASN A O 1
ATOM 750 N N . ALA A 1 103 ? 0.083 3.022 -1.675 1.00 90.50 103 ALA A N 1
ATOM 751 C CA . ALA A 1 103 ? 1.526 3.181 -1.787 1.00 90.50 103 ALA A CA 1
ATOM 752 C C . ALA A 1 103 ? 2.246 2.006 -1.112 1.00 90.50 103 ALA A C 1
ATOM 754 O O . ALA A 1 103 ? 1.814 1.533 -0.059 1.00 90.50 103 ALA A O 1
ATOM 755 N N . GLY A 1 104 ? 3.347 1.564 -1.720 1.00 94.44 104 GLY A N 1
ATOM 756 C CA . GLY A 1 104 ? 4.248 0.592 -1.119 1.00 94.44 104 GLY A CA 1
ATOM 757 C C . GLY A 1 104 ? 4.867 1.127 0.168 1.00 94.44 104 GLY A C 1
ATOM 758 O O . GLY A 1 104 ? 5.349 2.261 0.200 1.00 94.44 104 GLY A O 1
ATOM 759 N N . VAL A 1 105 ? 4.877 0.310 1.219 1.00 96.38 105 VAL A N 1
ATOM 760 C CA . VAL A 1 105 ? 5.476 0.633 2.519 1.00 96.38 105 VAL A CA 1
ATOM 761 C C . VAL A 1 105 ? 6.221 -0.565 3.094 1.00 96.38 105 VAL A C 1
ATOM 763 O O . VAL A 1 105 ? 5.958 -1.709 2.735 1.00 96.38 105 VAL A O 1
ATOM 766 N N . ASP A 1 106 ? 7.131 -0.296 4.027 1.00 97.00 106 ASP A N 1
ATOM 767 C CA . ASP A 1 106 ? 7.724 -1.330 4.874 1.00 97.00 106 ASP A CA 1
ATOM 768 C C . ASP A 1 106 ? 6.744 -1.686 6.015 1.00 97.00 106 ASP A C 1
ATOM 770 O O . ASP A 1 106 ? 6.392 -0.793 6.796 1.00 97.00 106 ASP A O 1
ATOM 774 N N . PRO A 1 107 ? 6.282 -2.950 6.128 1.00 98.00 107 PRO A N 1
ATOM 775 C CA . PRO A 1 107 ? 5.278 -3.341 7.119 1.00 98.00 107 PRO A CA 1
ATOM 776 C C . PRO A 1 107 ? 5.680 -3.086 8.573 1.00 98.00 107 PRO A C 1
ATOM 778 O O . PRO A 1 107 ? 4.849 -2.646 9.366 1.00 98.00 107 PRO A O 1
ATOM 781 N N . ALA A 1 108 ? 6.943 -3.334 8.925 1.00 97.81 108 ALA A N 1
ATOM 782 C CA . ALA A 1 108 ? 7.429 -3.129 10.285 1.00 97.81 108 ALA A CA 1
ATOM 783 C C . ALA A 1 108 ? 7.434 -1.638 10.649 1.00 97.81 108 ALA A C 1
ATOM 785 O O . ALA A 1 108 ? 6.942 -1.242 11.705 1.00 97.81 108 ALA A O 1
ATOM 786 N N . HIS A 1 109 ? 7.953 -0.801 9.753 1.00 97.75 109 HIS A N 1
ATOM 787 C CA . HIS A 1 109 ? 8.039 0.634 9.956 1.00 97.75 109 HIS A CA 1
ATOM 788 C C . HIS A 1 109 ? 6.659 1.288 10.031 1.00 97.75 109 HIS A C 1
ATOM 790 O O . HIS A 1 109 ? 6.385 2.004 10.993 1.00 97.75 109 HIS A O 1
ATOM 796 N N . ILE A 1 110 ? 5.768 1.029 9.067 1.00 97.88 110 ILE A N 1
ATOM 797 C CA . ILE A 1 110 ? 4.476 1.727 9.018 1.00 97.88 110 ILE A CA 1
ATOM 798 C C . ILE A 1 110 ? 3.629 1.442 10.264 1.00 97.88 110 ILE A C 1
ATOM 800 O O . ILE A 1 110 ? 2.962 2.341 10.773 1.00 97.88 110 ILE A O 1
ATOM 804 N N . LEU A 1 111 ? 3.715 0.218 10.799 1.00 98.31 111 LEU A N 1
ATOM 805 C CA . LEU A 1 111 ? 3.018 -0.191 12.019 1.00 98.31 111 LEU A CA 1
ATOM 806 C C . LEU A 1 111 ? 3.695 0.300 13.306 1.00 98.31 111 LEU A C 1
ATOM 808 O O . LEU A 1 111 ? 3.076 0.253 14.366 1.00 98.31 111 LEU A O 1
ATOM 812 N N . SER A 1 112 ? 4.930 0.808 13.234 1.00 97.38 112 SER A N 1
ATOM 813 C CA . SER A 1 112 ? 5.540 1.561 14.340 1.00 97.38 112 SER A CA 1
ATOM 814 C C . SER A 1 112 ? 5.104 3.031 14.388 1.00 97.38 112 SER A C 1
ATOM 816 O O . SER A 1 112 ? 5.295 3.685 15.411 1.00 97.38 112 SER A O 1
ATOM 818 N N . VAL A 1 113 ? 4.520 3.549 13.300 1.00 97.56 113 VAL A N 1
ATOM 819 C CA . VAL A 1 113 ? 4.150 4.965 13.153 1.00 97.56 113 VAL A CA 1
ATOM 820 C C . VAL A 1 113 ? 2.633 5.162 13.259 1.00 97.56 113 VAL A C 1
ATOM 822 O O . VAL A 1 113 ? 2.171 6.008 14.026 1.00 97.56 113 VAL A O 1
ATOM 825 N N . ALA A 1 114 ? 1.844 4.393 12.505 1.00 98.00 114 ALA A N 1
ATOM 826 C CA . ALA A 1 114 ? 0.383 4.489 12.454 1.00 98.00 114 ALA A CA 1
ATOM 827 C C . ALA A 1 114 ? -0.305 3.448 13.360 1.00 98.00 114 ALA A C 1
ATOM 829 O O . ALA A 1 114 ? 0.297 2.448 13.739 1.00 98.00 114 ALA A O 1
ATOM 830 N N . ASP A 1 115 ? -1.598 3.636 13.668 1.00 98.38 115 ASP A N 1
ATOM 831 C CA . ASP A 1 115 ? -2.369 2.637 14.440 1.00 98.38 115 ASP A CA 1
ATOM 832 C C . ASP A 1 115 ? -2.672 1.374 13.624 1.00 98.38 115 ASP A C 1
ATOM 834 O O . ASP A 1 115 ? -3.116 0.354 14.159 1.00 98.38 115 ASP A O 1
ATOM 838 N N . GLY A 1 116 ? -2.484 1.446 12.310 1.00 98.38 116 GLY A N 1
ATOM 839 C CA . GLY A 1 116 ? -2.809 0.363 11.412 1.00 98.38 116 GLY A CA 1
ATOM 840 C C . GLY A 1 116 ? -2.792 0.765 9.948 1.00 98.38 116 GLY A C 1
ATOM 841 O O . GLY A 1 116 ? -2.412 1.876 9.572 1.00 98.38 116 GLY A O 1
ATOM 842 N N . VAL A 1 117 ? -3.237 -0.164 9.111 1.00 98.44 117 VAL A N 1
ATOM 843 C CA . VAL A 1 117 ? -3.213 -0.027 7.656 1.00 98.44 117 VAL A CA 1
ATOM 844 C C . VAL A 1 117 ? -4.519 -0.477 7.015 1.00 98.44 117 VAL A C 1
ATOM 846 O O . VAL A 1 117 ? -5.210 -1.368 7.510 1.00 98.44 117 VAL A O 1
ATOM 849 N N . VAL A 1 118 ? -4.833 0.137 5.878 1.00 98.12 118 VAL A N 1
ATOM 850 C CA . VAL A 1 118 ? -5.905 -0.266 4.968 1.00 98.12 118 VAL A CA 1
ATOM 851 C C . VAL A 1 118 ? -5.266 -1.000 3.792 1.00 98.12 118 VAL A C 1
ATOM 853 O O . VAL A 1 118 ? -4.594 -0.390 2.962 1.00 98.12 118 VAL A O 1
ATOM 856 N N . VAL A 1 119 ? -5.461 -2.317 3.734 1.00 98.06 119 VAL A N 1
ATOM 857 C CA . VAL A 1 119 ? -4.762 -3.214 2.803 1.00 98.06 119 VAL A CA 1
ATOM 858 C C . VAL A 1 119 ? -5.691 -3.594 1.646 1.00 98.06 119 VAL A C 1
ATOM 860 O O . VAL A 1 119 ? -6.789 -4.107 1.896 1.00 98.06 119 VAL A O 1
ATOM 863 N N . PRO A 1 120 ? -5.299 -3.376 0.377 1.00 95.75 120 PRO A N 1
ATOM 864 C CA . PRO A 1 120 ? -6.130 -3.721 -0.769 1.00 95.75 120 PRO A CA 1
ATOM 865 C C . PRO A 1 120 ? -6.268 -5.240 -0.896 1.00 95.75 120 PRO A C 1
ATOM 867 O O . PRO A 1 120 ? -5.292 -5.946 -1.126 1.00 95.75 120 PRO A O 1
ATOM 870 N N . CYS A 1 121 ? -7.498 -5.739 -0.771 1.00 96.88 121 CYS A N 1
ATOM 871 C CA . CYS A 1 121 ? -7.807 -7.169 -0.804 1.00 96.88 121 CYS A CA 1
ATOM 872 C C . CYS A 1 121 ? -8.683 -7.585 -1.998 1.00 96.88 121 CYS A C 1
ATOM 874 O O . CYS A 1 121 ? -9.083 -8.743 -2.086 1.00 96.88 121 CYS A O 1
ATOM 876 N N . THR A 1 122 ? -8.980 -6.675 -2.938 1.00 91.88 122 THR A N 1
ATOM 877 C CA . THR A 1 122 ? -9.824 -6.969 -4.117 1.00 91.88 122 THR A CA 1
ATOM 878 C C . THR A 1 122 ? -9.286 -8.136 -4.953 1.00 91.88 122 THR A C 1
ATOM 880 O O . THR A 1 122 ? -10.069 -8.941 -5.441 1.00 91.88 122 THR A O 1
ATOM 883 N N . ALA A 1 123 ? -7.961 -8.257 -5.088 1.00 92.00 123 ALA A N 1
ATOM 884 C CA . ALA A 1 123 ? -7.310 -9.342 -5.830 1.00 92.00 123 ALA A CA 1
ATOM 885 C C . ALA A 1 123 ? -6.903 -10.540 -4.944 1.00 92.00 123 ALA A C 1
ATOM 887 O O . ALA A 1 123 ? -6.205 -11.440 -5.404 1.00 92.00 123 ALA A O 1
ATOM 888 N N . GLY A 1 124 ? -7.314 -10.556 -3.673 1.00 94.88 124 GLY A N 1
ATOM 889 C CA . GLY A 1 124 ? -6.955 -11.585 -2.699 1.00 94.88 124 GLY A CA 1
ATOM 890 C C . GLY A 1 124 ? -6.340 -11.019 -1.420 1.00 94.88 124 GLY A C 1
ATOM 891 O O . GLY A 1 124 ? -5.990 -9.847 -1.331 1.00 94.88 124 GLY A O 1
ATOM 892 N N . THR A 1 125 ? -6.207 -11.874 -0.406 1.00 97.69 125 THR A N 1
ATOM 893 C CA . THR A 1 125 ? -5.862 -11.483 0.974 1.00 97.69 125 THR A CA 1
ATOM 894 C C . THR A 1 125 ? -4.387 -11.664 1.324 1.00 97.69 125 THR A C 1
ATOM 896 O O . THR A 1 125 ? -3.982 -11.335 2.435 1.00 97.69 125 THR A O 1
ATOM 899 N N . ALA A 1 126 ? -3.571 -12.178 0.398 1.00 97.31 126 ALA A N 1
ATOM 900 C CA . ALA A 1 126 ? -2.138 -12.391 0.608 1.00 97.31 126 ALA A CA 1
ATOM 901 C C . ALA A 1 126 ? -1.377 -11.136 1.096 1.00 97.31 126 ALA A C 1
ATOM 903 O O . ALA A 1 126 ? -0.524 -11.290 1.972 1.00 97.31 126 ALA A O 1
ATOM 904 N N . PRO A 1 127 ? -1.706 -9.904 0.644 1.00 97.31 127 PRO A N 1
ATOM 905 C CA . PRO A 1 127 ? -1.030 -8.697 1.122 1.00 97.31 127 PRO A CA 1
ATOM 906 C C . PRO A 1 127 ? -1.194 -8.398 2.621 1.00 97.31 127 PRO A C 1
ATOM 908 O O . PRO A 1 127 ? -0.469 -7.561 3.147 1.00 97.31 127 PRO A O 1
ATOM 911 N N . LEU A 1 128 ? -2.120 -9.056 3.331 1.00 98.56 128 LEU A N 1
ATOM 912 C CA . LEU A 1 128 ? -2.281 -8.884 4.781 1.00 98.56 128 LEU A CA 1
ATOM 913 C C . LEU A 1 128 ? -1.148 -9.538 5.582 1.00 98.56 128 LEU A C 1
ATOM 915 O O . LEU A 1 128 ? -0.761 -9.013 6.623 1.00 98.56 128 LEU A O 1
ATOM 919 N N . ALA A 1 129 ? -0.612 -10.667 5.108 1.00 98.19 129 ALA A N 1
ATOM 920 C CA . ALA A 1 129 ? 0.306 -11.495 5.890 1.00 98.19 129 ALA A CA 1
ATOM 921 C C . ALA A 1 129 ? 1.597 -10.766 6.322 1.00 98.19 129 ALA A C 1
ATOM 923 O O . ALA A 1 129 ? 1.965 -10.891 7.493 1.00 98.19 129 ALA A O 1
ATOM 924 N N . PRO A 1 130 ? 2.260 -9.956 5.467 1.00 98.31 130 PRO A N 1
ATOM 925 C CA . PRO A 1 130 ? 3.428 -9.184 5.890 1.00 98.31 130 PRO A CA 1
ATOM 926 C C . PRO A 1 130 ? 3.126 -8.188 7.017 1.00 98.31 130 PRO A C 1
ATOM 928 O O . PRO A 1 130 ? 3.952 -8.008 7.902 1.00 98.31 130 PRO A O 1
ATOM 931 N N . PHE A 1 131 ? 1.938 -7.574 7.037 1.00 98.62 131 PHE A N 1
ATOM 932 C CA . PHE A 1 131 ? 1.535 -6.685 8.134 1.00 98.62 131 PHE A CA 1
ATOM 933 C C . PHE A 1 131 ? 1.161 -7.463 9.396 1.00 98.62 131 PHE A C 1
ATOM 935 O O . PHE A 1 131 ? 1.537 -7.065 10.495 1.00 98.62 131 PHE A O 1
ATOM 942 N N . ALA A 1 132 ? 0.466 -8.594 9.249 1.00 98.31 132 ALA A N 1
ATOM 943 C CA . ALA A 1 132 ? 0.090 -9.456 10.367 1.00 98.31 132 ALA A CA 1
ATOM 944 C C . ALA A 1 132 ? 1.309 -9.958 11.158 1.00 98.31 132 ALA A C 1
ATOM 946 O O . ALA A 1 132 ? 1.231 -10.074 12.377 1.00 98.31 132 ALA A O 1
ATOM 947 N N . ALA A 1 133 ? 2.451 -10.172 10.496 1.00 97.94 133 ALA A N 1
ATOM 948 C CA . ALA A 1 133 ? 3.707 -10.552 11.146 1.00 97.94 133 ALA A CA 1
ATOM 949 C C . ALA A 1 133 ? 4.263 -9.493 12.124 1.00 97.94 133 ALA A C 1
ATOM 951 O O . ALA A 1 133 ? 5.078 -9.825 12.983 1.00 97.94 133 ALA A O 1
ATOM 952 N N . HIS A 1 134 ? 3.822 -8.237 12.009 1.00 98.06 134 HIS A N 1
ATOM 953 C CA . HIS A 1 134 ? 4.256 -7.112 12.845 1.00 98.06 134 HIS A CA 1
ATOM 954 C C . HIS A 1 134 ? 3.112 -6.489 13.661 1.00 98.06 134 HIS A C 1
ATOM 956 O O . HIS A 1 134 ? 3.327 -5.509 14.373 1.00 98.06 134 HIS A O 1
ATOM 962 N N . ALA A 1 135 ? 1.897 -7.032 13.562 1.00 97.00 135 ALA A N 1
ATOM 963 C CA . ALA A 1 135 ? 0.737 -6.505 14.262 1.00 97.00 135 ALA A CA 1
ATOM 964 C C . ALA A 1 135 ? 0.795 -6.820 15.766 1.00 97.00 135 ALA A C 1
ATOM 966 O O . ALA A 1 135 ? 1.041 -7.955 16.173 1.00 97.00 135 ALA A O 1
ATOM 967 N N . GLY A 1 136 ? 0.531 -5.808 16.593 1.00 95.12 136 GLY A N 1
ATOM 968 C CA . GLY A 1 136 ? 0.298 -5.966 18.027 1.00 95.12 136 GLY A CA 1
ATOM 969 C C . GLY A 1 136 ? -1.192 -6.043 18.364 1.00 95.12 136 GLY A C 1
ATOM 970 O O . GLY A 1 136 ? -2.052 -5.881 17.501 1.00 95.12 136 GLY A O 1
ATOM 971 N N . GLU A 1 137 ? -1.514 -6.208 19.650 1.00 93.94 137 GLU A N 1
ATOM 972 C CA . GLU A 1 137 ? -2.902 -6.350 20.137 1.00 93.94 137 GLU A CA 1
ATOM 973 C C . GLU A 1 137 ? -3.828 -5.189 19.746 1.00 93.94 137 GLU A C 1
ATOM 975 O O . GLU A 1 137 ? -5.036 -5.367 19.611 1.00 93.94 137 GLU A O 1
ATOM 980 N N . ARG A 1 138 ? -3.265 -3.987 19.575 1.00 94.31 138 ARG A N 1
ATOM 981 C CA . ARG A 1 138 ? -4.009 -2.763 19.244 1.00 94.31 138 ARG A CA 1
ATOM 982 C C . ARG A 1 138 ? -3.895 -2.361 17.772 1.00 94.31 138 ARG A C 1
ATOM 984 O O . ARG A 1 138 ? -4.428 -1.322 17.397 1.00 94.31 138 ARG A O 1
ATOM 991 N N . THR A 1 139 ? -3.186 -3.141 16.957 1.00 98.06 139 THR A N 1
ATOM 992 C CA . THR A 1 139 ? -2.967 -2.822 15.546 1.00 98.06 139 THR A CA 1
ATOM 993 C C . THR A 1 139 ? -4.221 -3.106 14.726 1.00 98.06 139 THR A C 1
ATOM 995 O O . THR A 1 139 ? -4.802 -4.191 14.795 1.00 98.06 139 THR A O 1
ATOM 998 N N . VAL A 1 140 ? -4.619 -2.146 13.893 1.00 98.62 140 VAL A N 1
ATOM 999 C CA . VAL A 1 140 ? -5.721 -2.328 12.945 1.00 98.62 140 VAL A CA 1
ATOM 1000 C C . VAL A 1 140 ? -5.195 -2.786 11.589 1.00 98.62 140 VAL A C 1
ATOM 1002 O O . VAL A 1 140 ? -4.457 -2.069 10.919 1.00 98.62 140 VAL A O 1
ATOM 1005 N N . LEU A 1 141 ? -5.630 -3.960 11.139 1.00 98.69 141 LEU A N 1
ATOM 1006 C CA . LEU A 1 141 ? -5.422 -4.430 9.773 1.00 98.69 141 LEU A CA 1
ATOM 1007 C C . LEU A 1 141 ? -6.776 -4.461 9.069 1.00 98.69 141 LEU A C 1
ATOM 1009 O O . LEU A 1 141 ? -7.570 -5.387 9.243 1.00 98.69 141 LEU A O 1
ATOM 1013 N N . ALA A 1 142 ? -7.058 -3.414 8.302 1.00 98.50 142 ALA A N 1
ATOM 1014 C CA . ALA A 1 142 ? -8.329 -3.232 7.626 1.00 98.50 142 ALA A CA 1
ATOM 1015 C C . ALA A 1 142 ? -8.274 -3.809 6.206 1.00 98.50 142 ALA A C 1
ATOM 1017 O O . ALA A 1 142 ? -7.657 -3.233 5.310 1.00 98.50 142 ALA A O 1
ATOM 1018 N N . ALA A 1 143 ? -8.950 -4.936 5.983 1.00 98.38 143 ALA A N 1
ATOM 1019 C CA . ALA A 1 143 ? -9.067 -5.539 4.661 1.00 98.38 143 ALA A CA 1
ATOM 1020 C C . ALA A 1 143 ? -10.047 -4.741 3.792 1.00 98.38 143 ALA A C 1
ATOM 1022 O O . ALA A 1 143 ? -11.244 -4.677 4.084 1.00 98.38 143 ALA A O 1
ATOM 1023 N N . ASN A 1 144 ? -9.543 -4.124 2.725 1.00 97.56 144 ASN A N 1
ATOM 1024 C CA . ASN A 1 144 ? -10.316 -3.267 1.834 1.00 97.56 144 ASN A CA 1
ATOM 1025 C C . ASN A 1 144 ? -10.749 -4.017 0.572 1.00 97.56 144 ASN A C 1
ATOM 1027 O O . ASN A 1 144 ? -9.913 -4.364 -0.263 1.00 97.56 144 ASN A O 1
ATOM 1031 N N . PHE A 1 145 ? -12.054 -4.232 0.408 1.00 97.06 145 PHE A N 1
ATOM 1032 C CA . PHE A 1 145 ? -12.626 -4.929 -0.745 1.00 97.06 145 PHE A CA 1
ATOM 1033 C C . PHE A 1 145 ? -13.428 -3.979 -1.620 1.00 97.06 145 PHE A C 1
ATOM 1035 O O . PHE A 1 145 ? -14.333 -3.299 -1.140 1.00 97.06 145 PHE A O 1
ATOM 1042 N N . THR A 1 146 ? -13.151 -3.972 -2.922 1.00 96.12 146 THR A N 1
ATOM 1043 C CA . THR A 1 146 ? -14.060 -3.352 -3.896 1.00 96.12 146 THR A CA 1
ATOM 1044 C C . THR A 1 146 ? -15.341 -4.176 -3.986 1.00 96.12 146 THR A C 1
ATOM 1046 O O . THR A 1 146 ? -15.296 -5.373 -4.264 1.00 96.12 146 THR A O 1
ATOM 1049 N N . VAL A 1 147 ? -16.485 -3.534 -3.747 1.00 96.50 147 VAL A N 1
ATOM 1050 C CA . VAL A 1 147 ? -17.806 -4.193 -3.767 1.00 96.50 147 VAL A CA 1
ATOM 1051 C C . VAL A 1 147 ? -18.636 -3.860 -5.003 1.00 96.50 147 VAL A C 1
ATOM 1053 O O . VAL A 1 147 ? -19.706 -4.422 -5.188 1.00 96.50 147 VAL A O 1
ATOM 1056 N N . VAL A 1 148 ? -18.148 -2.964 -5.858 1.00 97.38 148 VAL A N 1
ATOM 1057 C CA . VAL A 1 148 ? -18.820 -2.585 -7.103 1.00 97.38 148 VAL A CA 1
ATOM 1058 C C . VAL A 1 148 ? -18.422 -3.566 -8.198 1.00 97.38 148 VAL A C 1
ATOM 1060 O O . VAL A 1 148 ? -17.268 -3.564 -8.635 1.00 97.38 148 VAL A O 1
ATOM 1063 N N . SER A 1 149 ? -19.364 -4.385 -8.670 1.00 95.75 149 SER A N 1
ATOM 1064 C CA . SER A 1 149 ? -19.077 -5.427 -9.669 1.00 95.75 149 SER A CA 1
ATOM 1065 C C . SER A 1 149 ? -18.505 -4.836 -10.965 1.00 95.75 149 SER A C 1
ATOM 1067 O O . SER A 1 149 ? -17.539 -5.354 -11.522 1.00 95.75 149 SER A O 1
ATOM 1069 N N . GLY A 1 150 ? -19.030 -3.684 -11.400 1.00 94.38 150 GLY A N 1
ATOM 1070 C CA . GLY A 1 150 ? -18.559 -2.967 -12.594 1.00 94.38 150 GLY A CA 1
ATOM 1071 C C . GLY A 1 150 ? -17.141 -2.390 -12.490 1.00 94.38 150 GLY A C 1
ATOM 1072 O O . GLY A 1 150 ? -16.578 -1.983 -13.500 1.00 94.38 150 GLY A O 1
ATOM 1073 N N . MET A 1 151 ? -16.550 -2.373 -11.293 1.00 93.62 151 MET A N 1
ATOM 1074 C CA . MET A 1 151 ? -15.168 -1.942 -11.048 1.00 93.62 151 MET A CA 1
ATOM 1075 C C . MET A 1 151 ? -14.245 -3.126 -10.718 1.00 93.62 151 MET A C 1
ATOM 1077 O O . MET A 1 151 ? -13.164 -2.932 -10.167 1.00 93.62 151 MET A O 1
ATOM 1081 N N . GLY A 1 152 ? -14.678 -4.356 -11.016 1.00 92.88 152 GLY A N 1
ATOM 1082 C CA . GLY A 1 152 ? -13.934 -5.579 -10.702 1.00 92.88 152 GLY A CA 1
ATOM 1083 C C . GLY A 1 152 ? -14.136 -6.090 -9.272 1.00 92.88 152 GLY A C 1
ATOM 1084 O O . GLY A 1 152 ? -13.388 -6.953 -8.823 1.00 92.88 152 GLY A O 1
ATOM 1085 N N . GLY A 1 153 ? -15.128 -5.569 -8.544 1.00 94.88 153 GLY A N 1
ATOM 1086 C CA . GLY A 1 153 ? -15.521 -6.088 -7.236 1.00 94.88 153 GLY A CA 1
ATOM 1087 C C . GLY A 1 153 ? -16.275 -7.418 -7.317 1.00 94.88 153 GLY A C 1
ATOM 1088 O O . GLY A 1 153 ? -16.796 -7.797 -8.363 1.00 94.88 153 GLY A O 1
ATOM 1089 N N . SER A 1 154 ? -16.357 -8.129 -6.191 1.00 94.81 154 SER A N 1
ATOM 1090 C CA . SER A 1 154 ? -17.101 -9.396 -6.076 1.00 94.81 154 SER A CA 1
ATOM 1091 C C . SER A 1 154 ? -17.985 -9.419 -4.820 1.00 94.81 154 SER A C 1
ATOM 1093 O O . SER A 1 154 ? -17.736 -10.179 -3.886 1.00 94.81 154 SER A O 1
ATOM 1095 N N . PRO A 1 155 ? -19.054 -8.602 -4.758 1.00 95.69 155 PRO A N 1
ATOM 1096 C CA . PRO A 1 155 ? -19.882 -8.476 -3.553 1.00 95.69 155 PRO A CA 1
ATOM 1097 C C . PRO A 1 155 ? -20.565 -9.789 -3.141 1.00 95.69 155 PRO A C 1
ATOM 1099 O O . PRO A 1 155 ? -20.770 -10.027 -1.954 1.00 95.69 155 PRO A O 1
ATOM 1102 N N . ARG A 1 156 ? -20.851 -10.687 -4.094 1.00 95.75 156 ARG A N 1
ATOM 1103 C CA . ARG A 1 156 ? -21.458 -12.004 -3.819 1.00 95.75 156 ARG A CA 1
ATOM 1104 C C . ARG A 1 156 ? -20.541 -12.971 -3.066 1.00 95.75 156 ARG A C 1
ATOM 1106 O O . ARG A 1 156 ? -21.039 -13.897 -2.438 1.00 95.75 156 ARG A O 1
ATOM 1113 N N . THR A 1 157 ? -19.221 -12.789 -3.125 1.00 95.62 157 THR A N 1
ATOM 1114 C CA . THR A 1 157 ? -18.256 -13.641 -2.406 1.00 95.62 157 THR A CA 1
ATOM 1115 C C . THR A 1 157 ? -17.759 -13.004 -1.110 1.00 95.62 157 THR A C 1
ATOM 1117 O O . THR A 1 157 ? -17.002 -13.641 -0.376 1.00 95.62 157 THR A O 1
ATOM 1120 N N . LEU A 1 158 ? -18.241 -11.798 -0.775 1.00 96.56 158 LEU A N 1
ATOM 1121 C CA . LEU A 1 158 ? -17.725 -10.969 0.313 1.00 96.56 158 LEU A CA 1
ATOM 1122 C C . LEU A 1 158 ? -17.664 -11.692 1.664 1.00 96.56 158 LEU A C 1
ATOM 1124 O O . LEU A 1 158 ? -16.704 -11.504 2.402 1.00 96.56 158 LEU A O 1
ATOM 1128 N N . ALA A 1 159 ? -18.647 -12.531 2.005 1.00 96.12 159 ALA A N 1
ATOM 1129 C CA . ALA A 1 159 ? -18.630 -13.275 3.268 1.00 96.12 159 ALA A CA 1
ATOM 1130 C C . ALA A 1 159 ? -17.432 -14.240 3.350 1.00 96.12 159 ALA A C 1
ATOM 1132 O O . ALA A 1 159 ? -16.718 -14.281 4.355 1.00 96.12 159 ALA A O 1
ATOM 1133 N N . ALA A 1 160 ? -17.172 -14.978 2.267 1.00 96.19 160 ALA A N 1
ATOM 1134 C CA . ALA A 1 160 ? -16.038 -15.890 2.175 1.00 96.19 160 ALA A CA 1
ATOM 1135 C C . ALA A 1 160 ? -14.704 -15.129 2.108 1.00 96.19 160 ALA A C 1
ATOM 1137 O O . ALA A 1 160 ? -13.734 -15.527 2.752 1.00 96.19 160 ALA A O 1
ATOM 1138 N N . ASP A 1 161 ? -14.662 -14.016 1.375 1.00 96.62 161 ASP A N 1
ATOM 1139 C CA . ASP A 1 161 ? -13.499 -13.127 1.307 1.00 96.62 161 ASP A CA 1
ATOM 1140 C C . ASP A 1 161 ? -13.156 -12.516 2.670 1.00 96.62 161 ASP A C 1
ATOM 1142 O O . ASP A 1 161 ? -12.000 -12.536 3.089 1.00 96.62 161 ASP A O 1
ATOM 1146 N N . ALA A 1 162 ? -14.158 -12.052 3.417 1.00 96.56 162 ALA A N 1
ATOM 1147 C CA . ALA A 1 162 ? -13.981 -11.515 4.761 1.00 96.56 162 ALA A CA 1
ATOM 1148 C C . ALA A 1 162 ? -13.505 -12.591 5.750 1.00 96.56 162 ALA A C 1
ATOM 1150 O O . ALA A 1 162 ? -12.678 -12.305 6.616 1.00 96.56 162 ALA A O 1
ATOM 1151 N N . ALA A 1 163 ? -13.984 -13.834 5.620 1.00 96.81 163 ALA A N 1
ATOM 1152 C CA . ALA A 1 163 ? -13.487 -14.952 6.418 1.00 96.81 163 ALA A CA 1
ATOM 1153 C C . ALA A 1 163 ? -12.009 -15.257 6.112 1.00 96.81 163 ALA A C 1
ATOM 1155 O O . ALA A 1 163 ? -11.223 -15.434 7.043 1.00 96.81 163 ALA A O 1
ATOM 1156 N N . ARG A 1 164 ? -11.613 -15.248 4.830 1.00 97.75 164 ARG A N 1
ATOM 1157 C CA . ARG A 1 164 ? -10.205 -15.386 4.416 1.00 97.75 164 ARG A CA 1
ATOM 1158 C C . ARG A 1 164 ? -9.338 -14.242 4.928 1.00 97.75 164 ARG A C 1
ATOM 1160 O O . ARG A 1 164 ? -8.247 -14.492 5.425 1.00 97.75 164 ARG A O 1
ATOM 1167 N N . ALA A 1 165 ? -9.827 -13.006 4.855 1.00 98.19 165 ALA A N 1
ATOM 1168 C CA . ALA A 1 165 ? -9.105 -11.842 5.355 1.00 98.19 165 ALA A CA 1
ATOM 1169 C C . ALA A 1 165 ? -8.873 -11.939 6.864 1.00 98.19 165 ALA A C 1
ATOM 1171 O O . ALA A 1 165 ? -7.755 -11.735 7.327 1.00 98.19 165 ALA A O 1
ATOM 1172 N N . ARG A 1 166 ? -9.903 -12.327 7.624 1.00 97.44 166 ARG A N 1
ATOM 1173 C CA . ARG A 1 166 ? -9.782 -12.557 9.067 1.00 97.44 166 ARG A CA 1
ATOM 1174 C C . ARG A 1 166 ? -8.770 -13.657 9.382 1.00 97.44 166 ARG A C 1
ATOM 1176 O O . ARG A 1 166 ? -7.943 -13.482 10.268 1.00 97.44 166 ARG A O 1
ATOM 1183 N N . ALA A 1 167 ? -8.794 -14.764 8.638 1.00 97.69 167 ALA A N 1
ATOM 1184 C CA . ALA A 1 167 ? -7.803 -15.833 8.784 1.00 97.69 167 ALA A CA 1
ATOM 1185 C C . ALA A 1 167 ? -6.371 -15.369 8.451 1.00 97.69 167 ALA A C 1
ATOM 1187 O O . ALA A 1 167 ? -5.417 -15.884 9.023 1.00 97.69 167 ALA A O 1
ATOM 1188 N N . ALA A 1 168 ? -6.223 -14.377 7.570 1.00 97.88 168 ALA A N 1
ATOM 1189 C CA . ALA A 1 168 ? -4.951 -13.737 7.236 1.00 97.88 168 ALA A CA 1
ATOM 1190 C C . ALA A 1 168 ? -4.544 -12.604 8.205 1.00 97.88 168 ALA A C 1
ATOM 1192 O O . ALA A 1 168 ? -3.548 -11.929 7.958 1.00 97.88 168 ALA A O 1
ATOM 1193 N N . GLY A 1 169 ? -5.295 -12.385 9.292 1.00 97.75 169 GLY A N 1
ATOM 1194 C CA . GLY A 1 169 ? -4.970 -11.414 10.342 1.00 97.75 169 GLY A CA 1
ATOM 1195 C C . GLY A 1 169 ? -5.724 -10.084 10.268 1.00 97.75 169 GLY A C 1
ATOM 1196 O O . GLY A 1 169 ? -5.469 -9.211 11.092 1.00 97.75 169 GLY A O 1
ATOM 1197 N N . ALA A 1 170 ? -6.660 -9.902 9.329 1.00 98.38 170 ALA A N 1
ATOM 1198 C CA . ALA A 1 170 ? -7.470 -8.686 9.292 1.00 98.38 170 ALA A CA 1
ATOM 1199 C C . ALA A 1 170 ? -8.360 -8.566 10.538 1.00 98.38 170 ALA A C 1
ATOM 1201 O O . ALA A 1 170 ? -9.123 -9.481 10.864 1.00 98.38 170 ALA A O 1
ATOM 1202 N N . THR A 1 171 ? -8.305 -7.407 11.188 1.00 98.06 171 THR A N 1
ATOM 1203 C CA . THR A 1 171 ? -9.147 -7.061 12.342 1.00 98.06 171 THR A CA 1
ATOM 1204 C C . THR A 1 171 ? -10.376 -6.255 11.932 1.00 98.06 171 THR A C 1
ATOM 1206 O O . THR A 1 171 ? -11.387 -6.266 12.632 1.00 98.06 171 THR A O 1
ATOM 1209 N N . GLU A 1 172 ? -10.338 -5.624 10.756 1.00 97.56 172 GLU A N 1
ATOM 1210 C CA . GLU A 1 172 ? -11.437 -4.830 10.213 1.00 97.56 172 GLU A CA 1
ATOM 1211 C C . GLU A 1 172 ? -11.719 -5.135 8.737 1.00 97.56 172 GLU A C 1
ATOM 1213 O O . GLU A 1 172 ? -10.884 -5.663 8.001 1.00 97.56 172 GLU A O 1
ATOM 1218 N N . LEU A 1 173 ? -12.918 -4.749 8.291 1.00 96.56 173 LEU A N 1
ATOM 1219 C CA . LEU A 1 173 ? -13.372 -4.837 6.905 1.00 96.56 173 LEU A CA 1
ATOM 1220 C C . LEU A 1 173 ? -13.747 -3.438 6.398 1.00 96.56 173 LEU A C 1
ATOM 1222 O O . LEU A 1 173 ? -14.518 -2.735 7.051 1.00 96.56 173 LEU A O 1
ATOM 1226 N N . ARG A 1 174 ? -13.259 -3.052 5.215 1.00 96.50 174 ARG A N 1
ATOM 1227 C CA . ARG A 1 174 ? -13.611 -1.801 4.525 1.00 96.50 174 ARG A CA 1
ATOM 1228 C C . ARG A 1 174 ? -14.215 -2.118 3.160 1.00 96.50 174 ARG A C 1
ATOM 1230 O O . ARG A 1 174 ? -13.714 -2.973 2.431 1.00 96.50 174 ARG A O 1
ATOM 1237 N N . LEU A 1 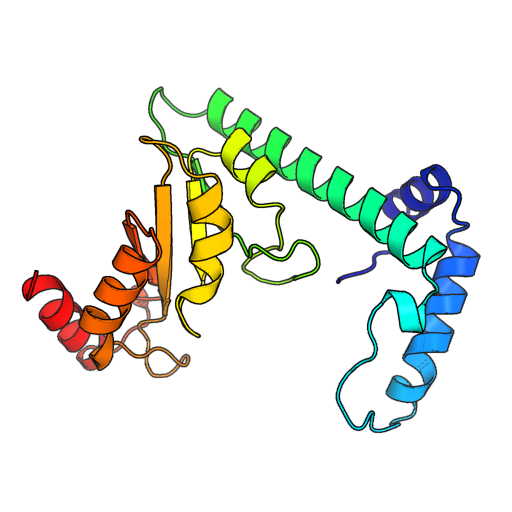175 ? -15.314 -1.441 2.833 1.00 96.25 175 LEU A N 1
ATOM 1238 C CA . LEU A 1 175 ? -16.057 -1.634 1.588 1.00 96.25 175 LEU A CA 1
ATOM 1239 C C . LEU A 1 175 ? -15.764 -0.465 0.650 1.00 96.25 175 LEU A C 1
ATOM 1241 O O . LEU A 1 175 ? -16.244 0.651 0.854 1.00 96.25 175 LEU A O 1
ATOM 1245 N N . TYR A 1 176 ? -14.945 -0.714 -0.363 1.00 93.12 176 TYR A N 1
ATOM 1246 C CA . TYR A 1 176 ? -14.456 0.315 -1.263 1.00 93.12 176 TYR A CA 1
ATOM 1247 C C . TYR A 1 176 ? -15.465 0.619 -2.371 1.00 93.12 176 TYR A C 1
ATOM 1249 O O . TYR A 1 176 ? -16.029 -0.289 -2.989 1.00 93.12 176 TYR A O 1
ATOM 1257 N N . HIS A 1 177 ? -15.678 1.919 -2.594 1.00 93.69 177 HIS A N 1
ATOM 1258 C CA . HIS A 1 177 ? -16.655 2.505 -3.520 1.00 93.69 177 HIS A CA 1
ATOM 1259 C C . HIS A 1 177 ? -18.121 2.103 -3.294 1.00 93.69 177 HIS A C 1
ATOM 1261 O O . HIS A 1 177 ? -18.920 2.166 -4.222 1.00 93.69 177 HIS A O 1
ATOM 1267 N N . ALA A 1 178 ? -18.522 1.773 -2.061 1.00 91.25 178 ALA A N 1
ATOM 1268 C CA . ALA A 1 178 ? -19.910 1.405 -1.758 1.00 91.25 178 ALA A CA 1
ATOM 1269 C C . ALA A 1 178 ? -20.951 2.457 -2.210 1.00 91.25 178 ALA A C 1
ATOM 1271 O O . ALA A 1 178 ? -22.049 2.089 -2.609 1.00 91.25 178 ALA A O 1
ATOM 1272 N N . GLY A 1 179 ? -20.604 3.751 -2.224 1.00 93.19 179 GLY A N 1
ATOM 1273 C CA . GLY A 1 179 ? -21.482 4.819 -2.729 1.00 93.19 179 GLY A CA 1
ATOM 1274 C C . GLY A 1 179 ? -21.726 4.811 -4.247 1.00 93.19 179 GLY A C 1
ATOM 1275 O O . GLY A 1 179 ? -22.589 5.540 -4.718 1.00 93.19 179 GLY A O 1
ATOM 1276 N N . LEU A 1 180 ? -20.978 4.005 -5.006 1.00 95.81 180 LEU A N 1
ATOM 1277 C CA . LEU A 1 180 ? -21.148 3.795 -6.449 1.00 95.81 180 LEU A CA 1
ATOM 1278 C C . LEU A 1 180 ? -21.760 2.420 -6.768 1.00 95.81 180 LEU A C 1
ATOM 1280 O O . LEU A 1 180 ? -21.908 2.066 -7.937 1.00 95.81 180 LEU A O 1
ATOM 1284 N N . ALA A 1 181 ? -22.058 1.616 -5.746 1.00 96.69 181 ALA A N 1
ATOM 1285 C CA . ALA A 1 181 ? -22.583 0.273 -5.920 1.00 96.69 181 ALA A CA 1
ATOM 1286 C C . ALA A 1 181 ? -24.035 0.311 -6.411 1.00 96.69 181 ALA A C 1
ATOM 1288 O O . ALA A 1 181 ? -24.833 1.144 -5.982 1.00 96.69 181 ALA A O 1
ATOM 1289 N N . SER A 1 182 ? -24.379 -0.624 -7.295 1.00 97.50 182 SER A N 1
ATOM 1290 C CA . SER A 1 182 ? -25.772 -0.839 -7.691 1.00 97.50 182 SER A CA 1
ATOM 1291 C C . SER A 1 182 ? -26.606 -1.364 -6.516 1.00 97.50 182 SER A C 1
ATOM 1293 O O . SER A 1 182 ? -26.065 -1.936 -5.566 1.00 97.50 182 SER A O 1
ATOM 1295 N N . ASP A 1 183 ? -27.935 -1.265 -6.601 1.00 97.81 183 ASP A N 1
ATOM 1296 C CA . ASP A 1 183 ? -28.829 -1.856 -5.592 1.00 97.81 183 ASP A CA 1
ATOM 1297 C C . ASP A 1 183 ? -28.585 -3.361 -5.407 1.00 97.81 183 ASP A C 1
ATOM 1299 O O . ASP A 1 183 ? -28.640 -3.864 -4.283 1.00 97.81 183 ASP A O 1
ATOM 1303 N N . GLY A 1 184 ? -28.268 -4.068 -6.498 1.00 98.00 184 GLY A N 1
ATOM 1304 C CA . GLY A 1 184 ? -27.929 -5.490 -6.477 1.00 98.00 184 GLY A CA 1
ATOM 1305 C C . GLY A 1 184 ? -26.617 -5.777 -5.743 1.00 98.00 184 GLY A C 1
ATOM 1306 O O . GLY A 1 184 ? -26.568 -6.682 -4.910 1.00 98.00 184 GLY A O 1
ATOM 1307 N N . ASP A 1 185 ? -25.575 -4.978 -5.989 1.00 97.94 185 ASP A N 1
ATOM 1308 C CA . ASP A 1 185 ? -24.303 -5.090 -5.264 1.00 97.94 185 ASP A CA 1
ATOM 1309 C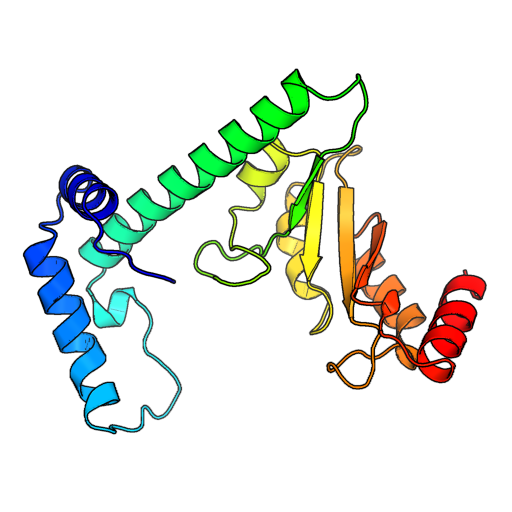 C . ASP A 1 185 ? -24.508 -4.812 -3.765 1.00 97.94 185 ASP A C 1
ATOM 1311 O O . ASP A 1 185 ? -24.046 -5.576 -2.917 1.00 97.94 185 ASP A O 1
ATOM 1315 N N . LEU A 1 186 ? -25.263 -3.762 -3.418 1.00 97.75 186 LEU A N 1
ATOM 1316 C CA . LEU A 1 186 ? -25.572 -3.420 -2.026 1.00 97.75 186 LEU A CA 1
ATOM 1317 C C . LEU A 1 186 ? -26.429 -4.485 -1.330 1.00 97.75 186 LEU A C 1
ATOM 1319 O O . LEU A 1 186 ? -26.251 -4.716 -0.133 1.00 97.75 186 LEU A O 1
ATOM 1323 N N . ALA A 1 187 ? -27.349 -5.139 -2.045 1.00 97.81 187 ALA A N 1
ATOM 1324 C CA . ALA A 1 187 ? -28.125 -6.256 -1.512 1.00 97.81 187 ALA A CA 1
ATOM 1325 C C . ALA A 1 187 ? -27.219 -7.443 -1.159 1.00 97.81 187 ALA A C 1
ATOM 1327 O O . ALA A 1 187 ? -27.257 -7.907 -0.021 1.00 97.81 187 ALA A O 1
ATOM 1328 N N . ALA A 1 188 ? -26.331 -7.843 -2.073 1.00 97.25 188 ALA A N 1
ATOM 1329 C CA . ALA A 1 188 ? -25.366 -8.915 -1.828 1.00 97.25 188 ALA A CA 1
ATOM 1330 C C . ALA A 1 188 ? -24.426 -8.598 -0.648 1.00 97.25 188 ALA A C 1
ATOM 1332 O O . ALA A 1 188 ? -24.152 -9.459 0.187 1.00 97.25 188 ALA A O 1
ATOM 1333 N N . VAL A 1 189 ? -23.976 -7.344 -0.525 1.00 96.94 189 VAL A N 1
ATOM 1334 C CA . VAL A 1 189 ? -23.178 -6.896 0.628 1.00 96.94 189 VAL A CA 1
ATOM 1335 C C . VAL A 1 189 ? -23.970 -7.015 1.932 1.00 96.94 189 VAL A C 1
ATOM 1337 O O . VAL A 1 189 ? -23.435 -7.521 2.918 1.00 96.94 189 VAL A O 1
ATOM 1340 N N . ARG A 1 190 ? -25.234 -6.571 1.966 1.00 96.81 190 ARG A N 1
ATOM 1341 C CA . ARG A 1 190 ? -26.080 -6.678 3.168 1.00 96.81 190 ARG A CA 1
ATOM 1342 C C . ARG A 1 190 ? -26.269 -8.129 3.598 1.00 96.81 190 ARG A C 1
ATOM 1344 O O . ARG A 1 190 ? -26.100 -8.422 4.778 1.00 96.81 190 ARG A O 1
ATOM 1351 N N . GLU A 1 191 ? -26.562 -9.022 2.657 1.00 96.38 191 GLU A N 1
ATOM 1352 C CA . GLU A 1 191 ? -26.679 -10.462 2.916 1.00 96.38 191 GLU A CA 1
ATOM 1353 C C . GLU A 1 191 ? -25.382 -11.028 3.510 1.00 96.38 191 GLU A C 1
ATOM 1355 O O . GLU A 1 191 ? -25.407 -11.696 4.544 1.00 96.38 191 GLU A O 1
ATOM 1360 N N . ALA A 1 192 ? -24.234 -10.690 2.916 1.00 94.75 192 ALA A N 1
ATOM 1361 C CA . ALA A 1 192 ? -22.929 -11.144 3.386 1.00 94.75 192 ALA A CA 1
ATOM 1362 C C . ALA A 1 192 ? -22.582 -10.653 4.804 1.00 94.75 192 ALA A C 1
ATOM 1364 O O . ALA A 1 192 ? -21.938 -11.376 5.564 1.00 94.75 192 ALA A O 1
ATOM 1365 N N . LEU A 1 193 ? -22.981 -9.429 5.169 1.00 92.94 193 LEU A N 1
ATOM 1366 C CA . LEU A 1 193 ? -22.714 -8.861 6.494 1.00 92.94 193 LEU A CA 1
ATOM 1367 C C . LEU A 1 193 ? -23.689 -9.346 7.570 1.00 92.94 193 LEU A C 1
ATOM 1369 O O . LEU A 1 193 ? -23.301 -9.397 8.735 1.00 92.94 193 LEU A O 1
ATOM 1373 N N . ALA A 1 194 ? -24.923 -9.690 7.195 1.00 92.00 194 ALA A N 1
ATOM 1374 C CA . ALA A 1 194 ? -25.931 -10.223 8.109 1.00 92.00 194 ALA A CA 1
ATOM 1375 C C . ALA A 1 194 ? -25.667 -11.684 8.506 1.00 92.00 194 ALA A C 1
ATOM 1377 O O . ALA A 1 194 ? -26.096 -12.113 9.570 1.00 92.00 194 ALA A O 1
ATOM 1378 N N . ALA A 1 195 ? -24.939 -12.440 7.680 1.00 73.50 195 ALA A N 1
ATOM 1379 C CA . ALA A 1 195 ? -24.568 -13.834 7.935 1.00 73.50 195 ALA A CA 1
ATOM 1380 C C . ALA A 1 195 ? -23.431 -14.011 8.972 1.00 73.50 195 ALA A C 1
ATOM 1382 O O . ALA A 1 195 ? -22.756 -15.042 8.969 1.00 73.50 195 ALA A O 1
ATOM 1383 N N . ARG A 1 196 ? -23.175 -12.994 9.805 1.00 58.00 196 ARG A N 1
ATOM 1384 C CA . ARG A 1 196 ? -22.094 -12.959 10.800 1.00 58.00 196 ARG A CA 1
ATOM 1385 C C . ARG A 1 196 ? -22.545 -13.423 12.174 1.00 58.00 196 ARG A C 1
ATOM 1387 O O . ARG A 1 196 ? -23.588 -12.925 12.645 1.00 58.00 196 ARG A O 1
#

Sequence (196 aa):
MSLCFCPSCRAGYGEQGVEAEELTAAVRAALEPLWRGAVVDGGLPAVPELLGEERAAAVRAWRDRTARSLQEEAVAAVRAAAPAGFQILLHADPVPEHCGANAGVDPAHILSVADGVVVPCTAGTAPLAPFAAHAGERTVLAANFTVVSGMGGSPRTLAADAARARAAGATELRLYHAGLASDGDLAAVREALAAR